Protein AF-A0AAN8NE54-F1 (afdb_monomer)

Radius of gyration: 25.71 Å; Cα contacts (8 Å, |Δi|>4): 495; chains: 1; bounding box: 82×66×77 Å

Mean predicted aligned error: 12.7 Å

Secondary structure (DSSP, 8-state):
-----------------------EEEEEEEETT-SS-B--TTB-TTS--SS---HHHHTTTS-THHHHB-----SSS---HHHHHHHHHHTT---EE-TT-EEEEEEEE-SGGG-S--EEEEETTSSSS---EEEEEEE----BGGGTB-GGGTTEEEEEEEEPPTT----EEETTEEEEEEEEEE---TT---EEEEEEEE-PPPSSPPPPPPP----PSP----GGGTSGGGS------------

pLDDT: mean 77.72, std 21.88, range [32.81, 98.69]

Organism: NCBI:txid74498

Structure (mmCIF, N/CA/C/O backbone):
data_AF-A0AAN8NE54-F1
#
_entry.id   AF-A0AAN8NE54-F1
#
loop_
_atom_site.group_PDB
_atom_site.id
_atom_site.type_symbol
_atom_site.label_atom_id
_atom_site.label_alt_id
_atom_site.label_comp_id
_atom_site.label_asym_id
_atom_site.label_entity_id
_atom_site.label_seq_id
_atom_site.pdbx_PDB_ins_code
_atom_site.Cartn_x
_atom_site.Cartn_y
_atom_site.Cartn_z
_atom_site.occupancy
_atom_site.B_iso_or_equiv
_atom_site.auth_seq_id
_atom_site.auth_comp_id
_atom_site.auth_asym_id
_atom_site.auth_atom_id
_atom_site.pdbx_PDB_model_num
ATOM 1 N N . MET A 1 1 ? -8.095 -51.291 -55.999 1.00 38.19 1 MET A N 1
ATOM 2 C CA . MET A 1 1 ? -8.094 -50.699 -54.642 1.00 38.19 1 MET A CA 1
ATOM 3 C C . MET A 1 1 ? -7.600 -49.263 -54.743 1.00 38.19 1 MET A C 1
ATOM 5 O O . MET A 1 1 ? -6.477 -49.067 -55.181 1.00 38.19 1 MET A O 1
ATOM 9 N N . LYS A 1 2 ? -8.438 -48.269 -54.426 1.00 35.03 2 LYS A N 1
ATOM 10 C CA . LYS A 1 2 ? -8.038 -46.857 -54.303 1.00 35.03 2 LYS A CA 1
ATOM 11 C C . LYS A 1 2 ? -8.133 -46.496 -52.819 1.00 35.03 2 LYS A C 1
ATOM 13 O O . LYS A 1 2 ? -9.219 -46.584 -52.258 1.00 35.03 2 LYS A O 1
ATOM 18 N N . PHE A 1 3 ? -7.003 -46.176 -52.194 1.00 40.75 3 PHE A N 1
ATOM 19 C CA . PHE A 1 3 ? -6.942 -45.693 -50.814 1.00 40.75 3 PHE A CA 1
ATOM 20 C C . PHE A 1 3 ? -7.092 -44.170 -50.823 1.00 40.75 3 PHE A C 1
ATOM 22 O O . PHE A 1 3 ? -6.252 -43.469 -51.382 1.00 40.75 3 PHE A O 1
ATOM 29 N N . THR A 1 4 ? -8.165 -43.670 -50.215 1.00 46.56 4 THR A N 1
ATOM 30 C CA . THR A 1 4 ? -8.366 -42.240 -49.957 1.00 46.56 4 THR A CA 1
ATOM 31 C C . THR A 1 4 ? -7.858 -41.945 -48.549 1.00 46.56 4 THR A C 1
ATOM 33 O O . THR A 1 4 ? -8.437 -42.417 -47.574 1.00 46.56 4 THR A O 1
ATOM 36 N N . LEU A 1 5 ? -6.761 -41.195 -48.437 1.00 45.28 5 LEU A N 1
ATOM 37 C CA . LEU A 1 5 ? -6.247 -40.687 -47.164 1.00 45.28 5 LEU A CA 1
ATOM 38 C C . LEU A 1 5 ? -7.006 -39.406 -46.792 1.00 45.28 5 LEU A C 1
ATOM 40 O O . LEU A 1 5 ? -6.894 -38.393 -47.476 1.00 45.28 5 LEU A O 1
ATOM 44 N N . LEU A 1 6 ? -7.779 -39.460 -45.706 1.00 48.75 6 LEU A N 1
ATOM 45 C CA . LEU A 1 6 ? -8.354 -38.290 -45.042 1.00 48.75 6 LEU A CA 1
ATOM 46 C C . LEU A 1 6 ? -7.305 -37.712 -44.084 1.00 48.75 6 LEU A C 1
ATOM 48 O O . LEU A 1 6 ? -7.026 -38.293 -43.037 1.00 48.75 6 LEU A O 1
ATOM 52 N N . THR A 1 7 ? -6.715 -36.572 -44.432 1.00 47.66 7 THR A N 1
ATOM 53 C CA . THR A 1 7 ? -5.867 -35.799 -43.518 1.00 47.66 7 THR A CA 1
ATOM 54 C C . THR A 1 7 ? -6.746 -34.884 -42.668 1.00 47.66 7 THR A C 1
ATOM 56 O O . THR A 1 7 ? -7.187 -33.833 -43.129 1.00 47.66 7 THR A O 1
ATOM 59 N N . SER A 1 8 ? -7.013 -35.287 -41.424 1.00 48.31 8 SER A N 1
ATOM 60 C CA . SER A 1 8 ? -7.601 -34.412 -40.404 1.00 48.31 8 SER A CA 1
ATOM 61 C C . SER A 1 8 ? -6.525 -33.472 -39.861 1.00 48.31 8 SER A C 1
ATOM 63 O O . SER A 1 8 ? -5.662 -33.885 -39.088 1.00 48.31 8 SER A O 1
ATOM 65 N N . SER A 1 9 ? -6.576 -32.204 -40.262 1.00 50.88 9 SER A N 1
ATOM 66 C CA . SER A 1 9 ? -5.747 -31.145 -39.683 1.00 50.88 9 SER A CA 1
ATOM 67 C C . SER A 1 9 ? -6.310 -30.739 -38.321 1.00 50.88 9 SER A C 1
ATOM 69 O O . SER A 1 9 ? -7.315 -30.036 -38.235 1.00 50.88 9 SER A O 1
ATOM 71 N N . VAL A 1 10 ? -5.657 -31.176 -37.245 1.00 51.50 10 VAL A N 1
ATOM 72 C CA . VAL A 1 10 ? -5.903 -30.669 -35.890 1.00 51.50 10 VAL A CA 1
ATOM 73 C C . VAL A 1 10 ? -5.212 -29.311 -35.770 1.00 51.50 10 VAL A C 1
ATOM 75 O O . VAL A 1 10 ? -3.993 -29.234 -35.636 1.00 51.50 10 VAL A O 1
ATOM 78 N N . ILE A 1 11 ? -5.982 -28.224 -35.843 1.00 53.88 11 ILE A N 1
ATOM 79 C CA . ILE A 1 11 ? -5.492 -26.877 -35.526 1.00 53.88 11 ILE A CA 1
ATOM 80 C C . ILE A 1 11 ? -5.393 -26.785 -34.001 1.00 53.88 11 ILE A C 1
ATOM 82 O O . ILE A 1 11 ? -6.392 -26.596 -33.308 1.00 53.88 11 ILE A O 1
ATOM 86 N N . ALA A 1 12 ? -4.185 -26.963 -33.469 1.00 47.16 12 ALA A N 1
ATOM 87 C CA . ALA A 1 12 ? -3.890 -26.725 -32.063 1.00 47.16 12 ALA A CA 1
ATOM 88 C C . ALA A 1 12 ? -3.924 -25.212 -31.793 1.00 47.16 12 ALA A C 1
ATOM 90 O O . ALA A 1 12 ? -2.963 -24.494 -32.066 1.00 47.16 12 ALA A O 1
ATOM 91 N N . LEU A 1 13 ? -5.056 -24.722 -31.285 1.00 46.28 13 LEU A N 1
ATOM 92 C CA . LEU A 1 13 ? -5.210 -23.348 -30.817 1.00 46.28 13 LEU A CA 1
ATOM 93 C C . LEU A 1 13 ? -4.431 -23.194 -29.502 1.00 46.28 13 LEU A C 1
ATOM 95 O O . LEU A 1 13 ? -4.925 -23.528 -28.425 1.00 46.28 13 LEU A O 1
ATOM 99 N N . THR A 1 14 ? -3.184 -22.737 -29.588 1.00 47.34 14 THR A N 1
ATOM 100 C CA . THR A 1 14 ? -2.363 -22.423 -28.417 1.00 47.34 14 THR A CA 1
ATOM 101 C C . THR A 1 14 ? -2.934 -21.189 -27.725 1.00 47.34 14 THR A C 1
ATOM 103 O O . THR A 1 14 ? -2.789 -20.056 -28.179 1.00 47.34 14 THR A O 1
ATOM 106 N N . THR A 1 15 ? -3.614 -21.396 -26.600 1.00 43.88 15 THR A N 1
ATOM 107 C CA . THR A 1 15 ? -4.020 -20.308 -25.711 1.00 43.88 15 THR A CA 1
ATOM 108 C C . THR A 1 15 ? -2.762 -19.676 -25.119 1.00 43.88 15 THR A C 1
ATOM 110 O O . THR A 1 15 ? -2.182 -20.203 -24.169 1.00 43.88 15 THR A O 1
ATOM 113 N N . LEU A 1 16 ? -2.315 -18.556 -25.688 1.00 40.00 16 LEU A N 1
ATOM 114 C CA . LEU A 1 16 ? -1.307 -17.694 -25.079 1.00 40.00 16 LEU A CA 1
ATOM 115 C C . LEU A 1 16 ? -1.907 -17.115 -23.794 1.00 40.00 16 LEU A C 1
ATOM 117 O O . LEU A 1 16 ? -2.609 -16.109 -23.817 1.00 40.00 16 LEU A O 1
ATOM 121 N N . THR A 1 17 ? -1.671 -17.774 -22.663 1.00 39.78 17 THR A N 1
ATOM 122 C CA . THR A 1 17 ? -1.976 -17.191 -21.358 1.00 39.78 17 THR A CA 1
ATOM 123 C C . THR A 1 17 ? -1.058 -15.982 -21.169 1.00 39.78 17 THR A C 1
ATOM 125 O O . THR A 1 17 ? 0.165 -16.174 -21.196 1.00 39.78 17 THR A O 1
ATOM 128 N N . PRO A 1 18 ? -1.577 -14.753 -20.987 1.00 32.81 18 PRO A N 1
ATOM 129 C CA . PRO A 1 18 ? -0.728 -13.617 -20.667 1.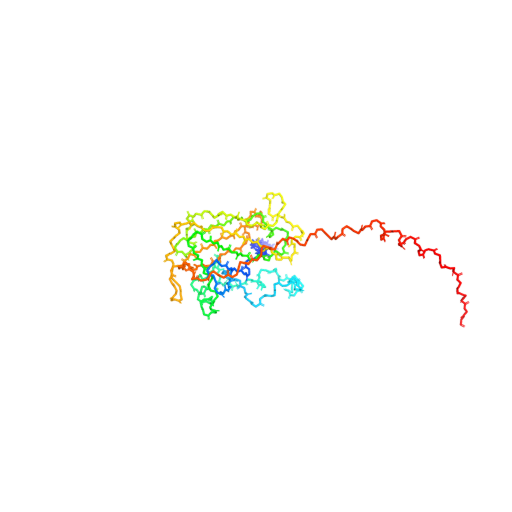00 32.81 18 PRO A CA 1
ATOM 130 C C . PRO A 1 18 ? -0.050 -13.903 -19.328 1.00 32.81 18 PRO A C 1
ATOM 132 O O . PRO A 1 18 ? -0.688 -13.980 -18.281 1.00 32.81 18 PRO A O 1
ATOM 135 N N . THR A 1 19 ? 1.257 -14.141 -19.370 1.00 37.62 19 THR A N 1
ATOM 136 C CA . THR A 1 19 ? 2.055 -14.341 -18.166 1.00 37.62 19 THR A CA 1
ATOM 137 C C . THR A 1 19 ? 2.283 -12.977 -17.530 1.00 37.62 19 THR A C 1
ATOM 139 O O . THR A 1 19 ? 3.100 -12.204 -18.034 1.00 37.62 19 THR A O 1
ATOM 142 N N . ILE A 1 20 ? 1.566 -12.672 -16.453 1.00 47.69 20 ILE A N 1
ATOM 143 C CA . ILE A 1 20 ? 1.831 -11.488 -15.638 1.00 47.69 20 ILE A CA 1
ATOM 144 C C . ILE A 1 20 ? 3.127 -11.785 -14.876 1.00 47.69 20 ILE A C 1
ATOM 146 O O . ILE A 1 20 ? 3.204 -12.736 -14.108 1.00 47.69 20 ILE A O 1
ATOM 150 N N . SER A 1 21 ? 4.196 -11.057 -15.184 1.00 54.97 21 SER A N 1
ATOM 151 C CA . SER A 1 21 ? 5.385 -11.032 -14.333 1.00 54.97 21 SER A CA 1
ATOM 152 C C . SER A 1 21 ? 5.152 -9.952 -13.278 1.00 54.97 21 SER A C 1
ATOM 154 O O . SER A 1 21 ? 4.663 -8.875 -13.620 1.00 54.97 21 SER A O 1
ATOM 156 N N . ALA A 1 22 ? 5.479 -10.209 -12.012 1.00 63.62 22 ALA A N 1
ATOM 157 C CA . ALA A 1 22 ? 5.557 -9.139 -11.025 1.00 63.62 22 ALA A CA 1
ATOM 158 C C . ALA A 1 22 ? 6.765 -8.257 -11.376 1.00 63.62 22 ALA A C 1
ATOM 160 O O . ALA A 1 22 ? 7.886 -8.761 -11.475 1.00 63.62 22 ALA A O 1
ATOM 161 N N . HIS A 1 23 ? 6.541 -6.963 -11.612 1.00 82.69 23 HIS A N 1
ATOM 162 C CA . HIS A 1 23 ? 7.619 -5.997 -11.871 1.00 82.69 23 HIS A CA 1
ATOM 163 C C . HIS A 1 23 ? 7.830 -5.049 -10.685 1.00 82.69 23 HIS A C 1
ATOM 165 O O . HIS A 1 23 ? 8.920 -4.503 -10.538 1.00 82.69 23 HIS A O 1
ATOM 171 N N . ALA A 1 24 ? 6.845 -4.933 -9.792 1.00 87.81 24 ALA A N 1
ATOM 172 C CA . ALA A 1 24 ? 6.979 -4.332 -8.472 1.00 87.81 24 ALA A CA 1
ATOM 173 C C . ALA A 1 24 ? 5.890 -4.846 -7.520 1.00 87.81 24 ALA A C 1
ATOM 175 O O . ALA A 1 24 ? 4.840 -5.309 -7.972 1.00 87.81 24 ALA A O 1
ATOM 176 N N . PHE A 1 25 ? 6.137 -4.752 -6.212 1.00 88.38 25 PHE A N 1
ATOM 177 C CA . PHE A 1 25 ? 5.169 -5.085 -5.162 1.00 88.38 25 PHE A CA 1
ATOM 178 C C . PHE A 1 25 ? 5.392 -4.228 -3.910 1.00 88.38 25 PHE A C 1
ATOM 180 O O . PHE A 1 25 ? 6.510 -3.790 -3.630 1.00 88.38 25 PHE A O 1
ATOM 187 N N . ILE A 1 26 ? 4.322 -4.004 -3.145 1.00 93.19 26 ILE 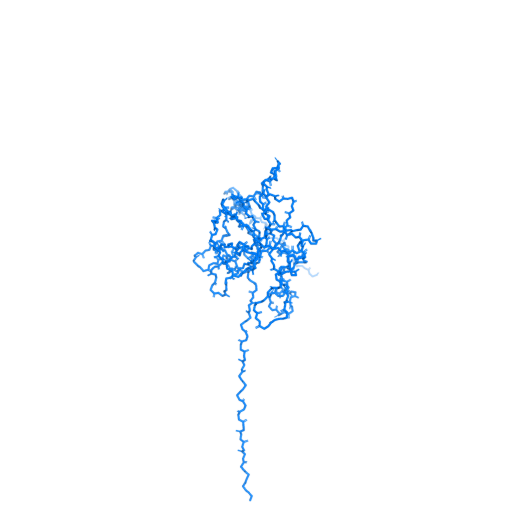A N 1
ATOM 188 C CA . ILE A 1 26 ? 4.366 -3.300 -1.857 1.00 93.19 26 ILE A CA 1
ATOM 189 C C . ILE A 1 26 ? 4.573 -4.338 -0.754 1.00 93.19 26 ILE A C 1
ATOM 191 O O . ILE A 1 26 ? 3.671 -5.115 -0.440 1.00 93.19 26 ILE A O 1
ATOM 195 N N . TYR A 1 27 ? 5.763 -4.351 -0.164 1.00 91.69 27 TYR A N 1
ATOM 196 C CA . TYR A 1 27 ? 6.144 -5.348 0.843 1.00 91.69 27 TYR A CA 1
ATOM 197 C C . TYR A 1 27 ? 6.026 -4.837 2.276 1.00 91.69 27 TYR A C 1
ATOM 199 O O . TYR A 1 27 ? 6.171 -5.601 3.227 1.00 91.69 27 TYR A O 1
ATOM 207 N N . TRP A 1 28 ? 5.817 -3.531 2.419 1.00 93.81 28 TRP A N 1
ATOM 208 C CA . TRP A 1 28 ? 5.827 -2.840 3.692 1.00 93.81 28 TRP A CA 1
ATOM 209 C C . TRP A 1 28 ? 4.940 -1.602 3.626 1.00 93.81 28 TRP A C 1
ATOM 211 O O . TRP A 1 28 ? 4.981 -0.871 2.631 1.00 93.81 28 TRP A O 1
ATOM 221 N N . ALA A 1 29 ? 4.183 -1.346 4.686 1.00 96.19 29 ALA A N 1
ATOM 222 C CA . ALA A 1 29 ? 3.393 -0.138 4.852 1.00 96.19 29 ALA A CA 1
ATOM 223 C C . ALA A 1 29 ? 3.289 0.260 6.331 1.00 96.19 29 ALA A C 1
ATOM 225 O O . ALA A 1 29 ? 3.168 -0.615 7.186 1.00 96.19 29 ALA A O 1
ATOM 226 N N . ALA A 1 30 ? 3.296 1.559 6.616 1.00 95.75 30 ALA A N 1
ATOM 227 C CA . ALA A 1 30 ? 2.998 2.107 7.934 1.00 95.75 30 ALA A CA 1
ATOM 228 C C . ALA A 1 30 ? 2.268 3.447 7.803 1.00 95.75 30 ALA A C 1
ATOM 230 O O . ALA A 1 30 ? 2.628 4.292 6.978 1.00 95.75 30 ALA A O 1
ATOM 231 N N . GLY A 1 31 ? 1.218 3.609 8.590 1.00 95.38 31 GLY A N 1
ATOM 232 C CA . GLY A 1 31 ? 0.472 4.834 8.761 1.00 95.38 31 GLY A CA 1
ATOM 233 C C . GLY A 1 31 ? 1.082 5.762 9.804 1.00 95.38 31 GLY A C 1
ATOM 234 O O . GLY A 1 31 ? 2.068 5.462 10.470 1.00 95.38 31 GLY A O 1
ATOM 235 N N . ASP A 1 32 ? 0.469 6.924 9.949 1.00 93.75 32 ASP A N 1
ATOM 236 C CA . ASP A 1 32 ? 0.900 7.975 10.867 1.00 93.75 32 ASP A CA 1
ATOM 237 C C . ASP A 1 32 ? 0.531 7.719 12.335 1.00 93.75 32 ASP A C 1
ATOM 239 O O . ASP A 1 32 ? 1.073 8.370 13.225 1.00 93.75 32 ASP A O 1
ATOM 243 N N . ALA A 1 33 ? -0.373 6.774 12.599 1.00 92.12 33 ALA A N 1
ATOM 244 C CA . ALA A 1 33 ? -0.755 6.357 13.947 1.00 92.12 33 ALA A CA 1
ATOM 245 C C . ALA A 1 33 ? -0.173 4.993 14.343 1.00 92.12 33 ALA A C 1
ATOM 247 O O . ALA A 1 33 ? -0.538 4.450 15.384 1.00 92.12 33 ALA A O 1
ATOM 248 N N . ASP A 1 34 ? 0.712 4.429 13.522 1.00 82.19 34 ASP A N 1
ATOM 249 C CA . ASP A 1 34 ? 1.131 3.044 13.662 1.00 82.19 34 ASP A CA 1
ATOM 250 C C . ASP A 1 34 ? 2.103 2.790 14.823 1.00 82.19 34 ASP A C 1
ATOM 252 O O . ASP A 1 34 ? 3.191 3.371 14.859 1.00 82.19 34 ASP A O 1
ATOM 256 N N . PRO A 1 35 ? 1.810 1.827 15.717 1.00 67.75 35 PRO A N 1
ATOM 257 C CA . PRO A 1 35 ? 2.844 1.172 16.511 1.00 67.75 35 PRO A CA 1
ATOM 258 C C . PRO A 1 35 ? 3.544 0.037 15.735 1.00 67.75 35 PRO A C 1
ATOM 260 O O . PRO A 1 35 ? 4.599 -0.424 16.166 1.00 67.75 35 PRO A O 1
ATOM 263 N N . ASN A 1 36 ? 2.964 -0.432 14.620 1.00 73.81 36 ASN A N 1
ATOM 264 C CA . ASN A 1 36 ? 3.383 -1.627 13.879 1.00 73.81 36 ASN A CA 1
ATOM 265 C C . ASN A 1 36 ? 3.476 -1.370 12.366 1.00 73.81 36 ASN A C 1
ATOM 267 O O . ASN A 1 36 ? 3.215 -0.277 11.886 1.00 73.81 36 ASN A O 1
ATOM 271 N N . GLN A 1 37 ? 3.885 -2.380 11.599 1.00 89.25 37 GLN A N 1
ATOM 272 C CA . GLN A 1 37 ? 4.080 -2.286 10.150 1.00 89.25 37 GLN A CA 1
ATOM 273 C C . GLN A 1 37 ? 3.316 -3.421 9.461 1.00 89.25 37 GLN A C 1
ATOM 275 O O . GLN A 1 37 ? 3.293 -4.542 9.968 1.00 89.25 37 GLN A O 1
ATOM 280 N N . GLY A 1 38 ? 2.707 -3.134 8.312 1.00 94.44 38 GLY A N 1
ATOM 281 C CA . GLY A 1 38 ? 1.953 -4.082 7.489 1.00 94.44 38 GLY A CA 1
ATOM 282 C C . GLY A 1 38 ? 2.512 -4.238 6.079 1.00 94.44 38 GLY A C 1
ATOM 283 O O . GLY A 1 38 ? 3.659 -3.891 5.813 1.00 94.44 38 GLY A O 1
ATOM 284 N N . TRP A 1 39 ? 1.706 -4.769 5.159 1.00 94.88 39 TRP A N 1
ATOM 285 C CA . TRP A 1 39 ? 2.071 -5.025 3.760 1.00 94.88 39 TRP A CA 1
ATOM 286 C C . TRP A 1 39 ? 0.831 -5.021 2.850 1.00 94.88 39 TRP A C 1
ATOM 288 O O . TRP A 1 39 ? -0.298 -4.927 3.332 1.00 94.88 39 TRP A O 1
ATOM 298 N N . ALA A 1 40 ? 1.017 -5.110 1.527 1.00 95.75 40 ALA A N 1
ATOM 299 C CA . ALA A 1 40 ? -0.108 -5.245 0.600 1.00 95.75 40 ALA A CA 1
ATOM 300 C C . ALA A 1 40 ? -0.626 -6.684 0.508 1.00 95.75 40 ALA A C 1
ATOM 302 O O . ALA A 1 40 ? 0.146 -7.641 0.535 1.00 95.75 40 ALA A O 1
ATOM 303 N N . LEU A 1 41 ? -1.936 -6.839 0.322 1.00 94.56 41 LEU A N 1
ATOM 304 C CA . LEU A 1 41 ? -2.587 -8.141 0.192 1.00 94.56 41 LEU A CA 1
ATOM 305 C C . LEU A 1 41 ? -1.912 -9.004 -0.885 1.00 94.56 41 LEU A C 1
ATOM 307 O O . LEU A 1 41 ? -1.580 -8.524 -1.971 1.00 94.56 41 LEU A O 1
ATOM 311 N N . GLY A 1 42 ? -1.749 -10.293 -0.596 1.00 88.94 42 GLY A N 1
ATOM 312 C CA . GLY A 1 42 ? -1.105 -11.238 -1.501 1.00 88.94 42 GLY A CA 1
ATOM 313 C C . GLY A 1 42 ? 0.419 -11.259 -1.414 1.00 88.94 42 GLY A C 1
ATOM 314 O O . GLY A 1 42 ? 1.007 -12.227 -1.893 1.00 88.94 42 GLY A O 1
ATOM 315 N N . TYR A 1 43 ? 1.072 -10.283 -0.775 1.00 88.56 43 TYR A N 1
ATOM 316 C CA . TYR A 1 43 ? 2.513 -10.347 -0.528 1.00 88.56 43 TYR A CA 1
ATOM 317 C C . TYR A 1 43 ? 2.871 -11.522 0.393 1.00 88.56 43 TYR A C 1
ATOM 319 O O . TYR A 1 43 ? 2.249 -11.746 1.435 1.0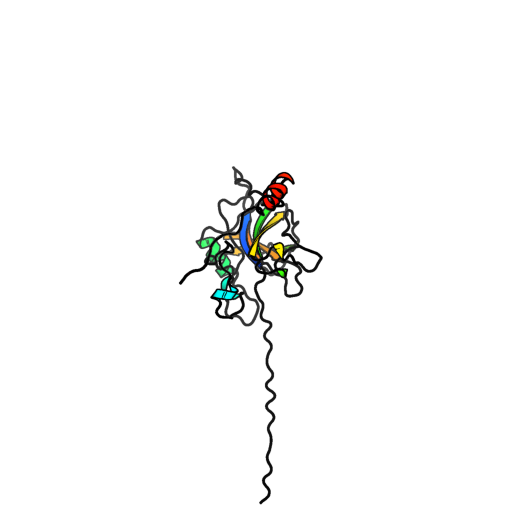0 88.56 43 TYR A O 1
ATOM 327 N N . ARG A 1 44 ? 3.906 -12.281 0.022 1.00 83.94 44 ARG A N 1
ATOM 328 C CA . ARG A 1 44 ? 4.469 -13.344 0.860 1.00 83.94 44 ARG A CA 1
ATOM 329 C C . ARG A 1 44 ? 5.517 -12.751 1.793 1.00 83.94 44 ARG A C 1
ATOM 331 O O . ARG A 1 44 ? 6.632 -12.468 1.366 1.00 83.94 44 ARG A O 1
ATOM 338 N N . THR A 1 45 ? 5.206 -12.660 3.082 1.00 82.69 45 THR A N 1
ATOM 339 C CA . THR A 1 45 ? 6.115 -12.116 4.111 1.00 82.69 45 THR A CA 1
ATOM 340 C C . THR A 1 45 ? 7.417 -12.902 4.285 1.00 82.69 45 THR A C 1
ATOM 342 O O . THR A 1 45 ? 8.387 -12.368 4.808 1.00 82.69 45 THR A O 1
ATOM 345 N N . THR A 1 46 ? 7.480 -14.145 3.798 1.00 78.88 46 THR A N 1
ATOM 346 C CA . THR A 1 46 ? 8.709 -14.954 3.751 1.00 78.88 46 THR A CA 1
ATOM 347 C C . THR A 1 46 ? 9.675 -14.541 2.639 1.00 78.88 46 THR A C 1
ATOM 349 O O . THR A 1 46 ? 10.709 -15.185 2.473 1.00 78.88 46 THR A O 1
ATOM 352 N N . THR A 1 47 ? 9.327 -13.554 1.810 1.00 71.06 47 THR A N 1
ATOM 353 C CA . THR A 1 47 ? 10.143 -13.194 0.650 1.00 71.06 47 THR A CA 1
ATOM 354 C C . THR A 1 47 ? 11.279 -12.248 1.037 1.00 71.06 47 THR A C 1
ATOM 356 O O . THR A 1 47 ? 11.018 -11.241 1.693 1.00 71.06 47 THR A O 1
ATOM 359 N N . PRO A 1 48 ? 12.530 -12.511 0.619 1.00 65.38 48 PRO A N 1
ATOM 360 C CA . PRO A 1 48 ? 13.636 -11.587 0.858 1.00 65.38 48 PRO A CA 1
ATOM 361 C C . PRO A 1 48 ? 13.458 -10.259 0.108 1.00 65.38 48 PRO A C 1
ATOM 363 O O . PRO A 1 48 ? 13.100 -10.236 -1.069 1.00 65.38 48 PRO A O 1
ATOM 366 N N . THR A 1 49 ? 13.723 -9.147 0.798 1.00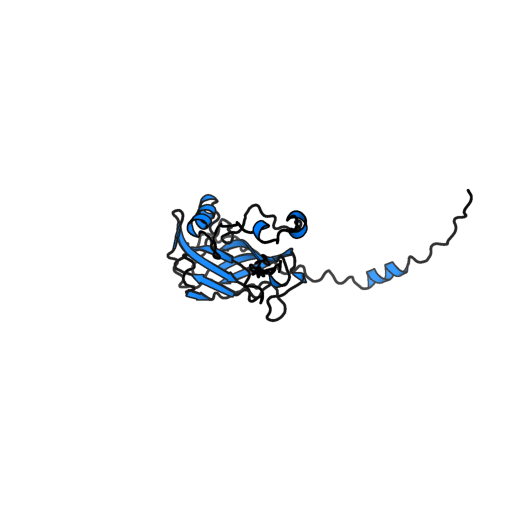 62.22 49 THR A N 1
ATOM 367 C CA . THR A 1 49 ? 13.514 -7.763 0.317 1.00 62.22 49 THR A CA 1
ATOM 368 C C . THR A 1 49 ? 14.821 -6.975 0.158 1.00 62.22 49 THR A C 1
ATOM 370 O O . THR A 1 49 ? 14.809 -5.792 -0.180 1.00 62.22 49 THR A O 1
ATOM 373 N N . ASN A 1 50 ? 15.962 -7.624 0.396 1.00 60.03 50 ASN A N 1
ATOM 374 C CA . ASN A 1 50 ? 17.310 -7.049 0.383 1.00 60.03 50 ASN A CA 1
ATOM 375 C C . ASN A 1 50 ? 17.991 -7.066 -0.997 1.00 60.03 50 ASN A C 1
ATOM 377 O O . ASN A 1 50 ? 19.152 -6.695 -1.094 1.00 60.03 50 ASN A O 1
ATOM 381 N N . GLY A 1 51 ? 17.311 -7.501 -2.064 1.00 51.47 51 GLY A N 1
ATOM 382 C CA . GLY A 1 51 ? 17.870 -7.515 -3.427 1.00 51.47 51 GLY A CA 1
ATOM 383 C C . GLY A 1 51 ? 18.980 -8.554 -3.673 1.00 51.47 51 GLY A C 1
ATOM 384 O O . GLY A 1 51 ? 19.344 -8.791 -4.825 1.00 51.47 51 GLY A O 1
ATOM 385 N N . ASP A 1 52 ? 19.470 -9.221 -2.622 1.00 50.78 52 ASP A N 1
ATOM 386 C CA . ASP A 1 52 ? 20.470 -10.297 -2.698 1.00 50.78 52 ASP A CA 1
ATOM 387 C C . ASP A 1 52 ? 19.927 -11.553 -3.397 1.00 50.78 52 ASP A C 1
ATOM 389 O O . ASP A 1 52 ? 20.670 -12.330 -4.006 1.00 50.78 52 ASP A O 1
ATOM 393 N N . ASP A 1 53 ? 18.606 -11.732 -3.376 1.00 51.81 53 ASP A N 1
ATOM 394 C CA . ASP A 1 53 ? 17.936 -12.766 -4.143 1.00 51.81 53 ASP A CA 1
ATOM 395 C C . ASP A 1 53 ? 17.626 -12.277 -5.555 1.00 51.81 53 ASP A C 1
ATOM 397 O O . ASP A 1 53 ? 16.761 -11.436 -5.780 1.00 51.81 53 ASP A O 1
ATOM 401 N N . LYS A 1 54 ? 18.315 -12.870 -6.534 1.00 52.78 54 LYS A N 1
ATOM 402 C CA . LYS A 1 54 ? 17.949 -12.790 -7.952 1.00 52.78 54 LYS A CA 1
ATOM 403 C C . LYS A 1 54 ? 16.890 -13.869 -8.227 1.00 52.78 54 LYS A C 1
ATOM 405 O O . LYS A 1 54 ? 17.275 -15.002 -8.543 1.00 52.78 54 LYS A O 1
ATOM 410 N N . PRO A 1 55 ? 15.578 -13.569 -8.145 1.00 51.31 55 PRO A N 1
ATOM 411 C CA . PRO A 1 55 ? 14.500 -14.565 -8.227 1.00 51.31 55 PRO A CA 1
ATOM 412 C C . PRO A 1 55 ? 14.568 -15.363 -9.532 1.00 51.31 55 PRO A C 1
ATOM 414 O O . PRO A 1 55 ? 14.367 -16.576 -9.528 1.00 51.31 55 PRO A O 1
ATOM 417 N N . TYR A 1 56 ? 14.986 -14.717 -10.628 1.00 46.62 56 TYR A N 1
ATOM 418 C CA . TYR A 1 56 ? 15.150 -15.347 -11.937 1.00 46.62 56 TYR A CA 1
ATOM 419 C C . TYR A 1 56 ? 16.061 -16.586 -11.897 1.00 46.62 56 TYR A C 1
ATOM 421 O O . TYR A 1 56 ? 15.801 -17.562 -12.596 1.00 46.62 56 TYR A O 1
ATOM 429 N N . LYS A 1 57 ? 17.106 -16.586 -11.052 1.00 45.88 57 LYS A N 1
ATOM 430 C CA . LYS A 1 57 ? 18.056 -17.707 -10.953 1.00 45.88 57 LYS A CA 1
ATOM 431 C C . LYS A 1 57 ? 17.538 -18.867 -10.098 1.00 45.88 57 LYS A C 1
ATOM 433 O O . LYS A 1 57 ? 17.885 -20.009 -10.376 1.00 45.88 57 LYS A O 1
ATOM 438 N N . LYS A 1 58 ? 16.716 -18.597 -9.076 1.00 46.91 58 LYS A N 1
ATOM 439 C CA . LYS A 1 58 ? 16.175 -19.622 -8.155 1.00 46.91 58 LYS A CA 1
ATOM 440 C C . LYS A 1 58 ? 14.824 -20.189 -8.591 1.00 46.91 58 LYS A C 1
ATOM 442 O O . LYS A 1 58 ? 14.423 -21.247 -8.124 1.00 46.91 58 LYS A O 1
ATOM 447 N N . SER A 1 59 ? 14.142 -19.518 -9.513 1.00 48.62 59 SER A N 1
ATOM 448 C CA . SER A 1 59 ? 12.806 -19.894 -9.977 1.00 48.62 59 SER A CA 1
ATOM 449 C C . SER A 1 59 ? 12.792 -21.058 -10.990 1.00 48.62 59 SER A C 1
ATOM 451 O O . SER A 1 59 ? 11.740 -21.427 -11.505 1.00 48.62 59 SER A O 1
ATOM 453 N N . GLY A 1 60 ? 13.952 -21.643 -11.326 1.00 48.94 60 GLY A N 1
ATOM 454 C CA . GLY A 1 60 ? 14.039 -22.776 -12.260 1.00 48.94 60 GLY A CA 1
ATOM 455 C C . GLY A 1 60 ? 13.487 -22.474 -13.662 1.00 48.94 60 GLY A C 1
ATOM 456 O O . GLY A 1 60 ? 12.993 -23.373 -14.332 1.00 48.94 60 GLY A O 1
ATOM 457 N N . GLY A 1 61 ? 13.507 -21.205 -14.088 1.00 47.97 61 GLY A N 1
ATOM 458 C CA . GLY A 1 61 ? 12.899 -20.755 -15.348 1.00 47.97 61 GLY A CA 1
ATOM 459 C C . GLY A 1 61 ? 11.396 -20.447 -15.276 1.00 47.97 61 GLY A C 1
ATOM 460 O O . GLY A 1 61 ? 10.816 -20.023 -16.275 1.00 47.97 61 GLY A O 1
ATOM 461 N N . ILE A 1 62 ? 10.747 -20.599 -14.117 1.00 47.28 62 ILE A N 1
ATOM 462 C CA . ILE A 1 62 ? 9.366 -20.149 -13.909 1.00 47.28 62 ILE A CA 1
ATOM 463 C C . ILE A 1 62 ? 9.392 -18.618 -13.711 1.00 47.28 62 ILE A C 1
ATOM 465 O O . ILE A 1 62 ? 10.289 -18.078 -13.072 1.00 47.28 62 ILE A O 1
ATOM 469 N N . LYS A 1 63 ? 8.462 -17.859 -14.293 1.00 50.88 63 LYS A N 1
ATOM 470 C CA . LYS A 1 63 ? 8.487 -16.383 -14.208 1.00 50.88 63 LYS A CA 1
ATOM 471 C C . LYS A 1 63 ? 8.242 -15.898 -12.764 1.00 50.88 63 LYS A C 1
ATOM 473 O O . LYS A 1 63 ? 7.463 -16.512 -12.044 1.00 50.88 63 LYS A O 1
ATOM 478 N N . ASN A 1 64 ? 8.899 -14.799 -12.378 1.00 55.50 64 ASN A N 1
ATOM 479 C CA . ASN A 1 64 ? 9.137 -14.294 -11.007 1.00 55.50 64 ASN A CA 1
ATOM 480 C C . ASN A 1 64 ? 7.905 -14.029 -10.104 1.00 55.50 64 ASN A C 1
ATOM 482 O O . ASN A 1 64 ? 8.082 -13.665 -8.947 1.00 55.50 64 ASN A O 1
ATOM 486 N N . ASP A 1 65 ? 6.676 -14.182 -10.594 1.00 53.81 65 ASP A N 1
ATOM 487 C CA . ASP A 1 65 ? 5.454 -13.736 -9.906 1.00 53.81 65 ASP A CA 1
ATOM 488 C C . ASP A 1 65 ? 5.157 -14.531 -8.615 1.00 53.81 65 ASP A C 1
ATOM 490 O O . ASP A 1 65 ? 4.937 -13.973 -7.541 1.00 53.81 65 ASP A O 1
ATOM 494 N N . TRP A 1 66 ? 5.277 -15.861 -8.672 1.00 58.56 66 TRP A N 1
ATOM 495 C CA . TRP A 1 66 ? 4.969 -16.751 -7.541 1.00 58.56 66 TRP A CA 1
ATOM 496 C C . TRP A 1 66 ? 5.971 -16.667 -6.383 1.00 58.56 66 TRP A C 1
ATOM 498 O O . TRP A 1 66 ? 5.690 -17.154 -5.283 1.00 58.56 66 TRP A O 1
ATOM 508 N N . TYR A 1 67 ? 7.158 -16.102 -6.618 1.00 68.00 67 TYR A N 1
ATOM 509 C CA . TYR A 1 67 ? 8.166 -15.984 -5.569 1.00 68.00 67 TYR A CA 1
ATOM 510 C C . TYR A 1 67 ? 7.738 -14.946 -4.528 1.00 68.00 67 TYR A C 1
ATOM 512 O O . TYR A 1 67 ? 7.772 -15.238 -3.337 1.00 68.00 67 TYR A O 1
ATOM 520 N N . TYR A 1 68 ? 7.252 -13.793 -4.995 1.00 72.81 68 TYR A N 1
ATOM 521 C CA . TYR A 1 68 ? 6.884 -12.643 -4.163 1.00 72.81 68 TYR A CA 1
ATOM 522 C C . TYR A 1 68 ? 5.415 -12.638 -3.740 1.00 72.81 68 TYR A C 1
ATOM 524 O O . TYR A 1 68 ? 5.082 -12.132 -2.667 1.00 72.81 68 TYR A O 1
ATOM 532 N N . MET A 1 69 ? 4.539 -13.221 -4.564 1.00 77.44 69 MET A N 1
ATOM 533 C CA . MET A 1 69 ? 3.093 -13.181 -4.367 1.00 77.44 69 MET A CA 1
ATOM 534 C C . MET A 1 69 ? 2.523 -14.567 -4.067 1.00 77.44 69 MET A C 1
ATOM 536 O O . MET A 1 69 ? 2.960 -15.593 -4.594 1.00 77.44 69 MET A O 1
ATOM 540 N N . THR A 1 70 ? 1.516 -14.608 -3.200 1.00 77.62 70 THR A N 1
ATOM 541 C CA . THR A 1 70 ? 0.758 -15.818 -2.895 1.00 77.62 70 THR A CA 1
ATOM 542 C C . THR A 1 70 ? -0.065 -16.195 -4.117 1.00 77.62 70 THR A C 1
ATOM 544 O O . THR A 1 70 ? -0.878 -15.412 -4.605 1.00 77.62 70 THR A O 1
ATOM 547 N N . LYS A 1 71 ? 0.117 -17.421 -4.612 1.00 74.00 71 LYS A N 1
ATOM 548 C CA . LYS A 1 71 ? -0.691 -17.943 -5.713 1.00 74.00 71 LYS A CA 1
ATOM 549 C C . LYS A 1 71 ? -2.056 -18.383 -5.191 1.00 74.00 71 LYS A C 1
ATOM 551 O O . LYS A 1 71 ? -2.160 -19.415 -4.529 1.00 74.00 71 LYS A O 1
ATOM 556 N N . TYR A 1 72 ? -3.104 -17.654 -5.551 1.00 76.25 72 TYR A N 1
ATOM 557 C CA . TYR A 1 72 ? -4.478 -18.115 -5.358 1.00 76.25 72 TYR A CA 1
ATOM 558 C C . TYR A 1 72 ? -4.926 -18.943 -6.559 1.00 76.25 72 TYR A C 1
ATOM 560 O O . TYR A 1 72 ? -4.676 -18.589 -7.712 1.00 76.25 72 TYR A O 1
ATOM 568 N N . VAL A 1 73 ? -5.591 -20.067 -6.298 1.00 74.31 73 VAL A N 1
ATOM 569 C CA . VAL A 1 73 ? -6.164 -20.902 -7.356 1.00 74.31 73 VAL A CA 1
ATOM 570 C C . VAL A 1 73 ? -7.489 -20.271 -7.785 1.00 74.31 73 VAL A C 1
ATOM 572 O O . VAL A 1 73 ? -8.527 -20.501 -7.177 1.00 74.31 73 VAL A O 1
ATOM 575 N N . SER A 1 74 ? -7.431 -19.424 -8.811 1.00 68.94 74 SER A N 1
AT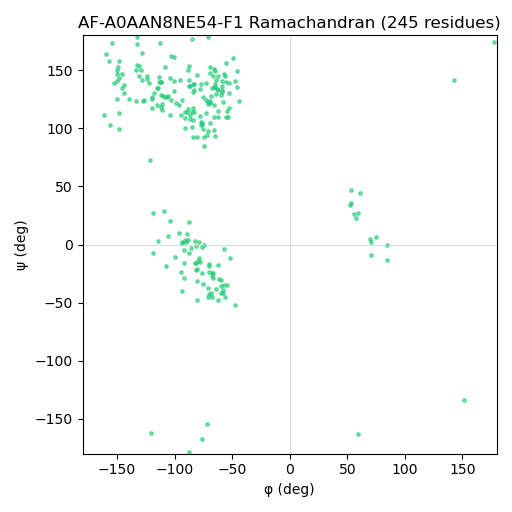OM 576 C CA . SER A 1 74 ? -8.584 -18.757 -9.419 1.00 68.94 74 SER A CA 1
ATOM 577 C C . SER A 1 74 ? -8.352 -18.597 -10.922 1.00 68.94 74 SER A C 1
ATOM 579 O O . SER A 1 74 ? -7.224 -18.398 -11.368 1.00 68.94 74 SER A O 1
ATOM 581 N N . ASN A 1 75 ? -9.423 -18.663 -11.715 1.00 63.97 75 ASN A N 1
ATOM 582 C CA . ASN A 1 75 ? -9.398 -18.378 -13.155 1.00 63.97 75 ASN A CA 1
ATOM 583 C C . ASN A 1 75 ? -9.475 -16.870 -13.477 1.00 63.97 75 ASN A C 1
ATOM 585 O O . ASN A 1 75 ? -9.537 -16.488 -14.644 1.00 63.97 75 ASN A O 1
ATOM 589 N N . LYS A 1 76 ? -9.486 -16.016 -12.448 1.00 60.69 76 LYS A N 1
ATOM 590 C CA . LYS A 1 76 ? -9.485 -14.550 -12.527 1.00 60.69 76 LYS A CA 1
ATOM 591 C C . LYS A 1 76 ? -8.440 -13.972 -11.566 1.00 60.69 76 LYS A C 1
ATOM 593 O O . LYS A 1 76 ? -8.177 -14.619 -10.547 1.00 60.69 76 LYS A O 1
ATOM 598 N N . PRO A 1 77 ? -7.909 -12.758 -11.818 1.00 62.97 77 PRO A N 1
ATOM 599 C CA . PRO A 1 77 ? -7.157 -12.008 -10.813 1.00 62.97 77 PRO A CA 1
ATOM 600 C C . PRO A 1 77 ? -8.008 -11.889 -9.546 1.00 62.97 77 PRO A C 1
ATOM 602 O O . PRO A 1 77 ? -9.059 -11.250 -9.550 1.00 62.97 77 PRO A O 1
ATOM 605 N N . PHE A 1 78 ? -7.608 -12.598 -8.496 1.00 75.56 78 PHE A N 1
ATOM 606 C CA . PHE A 1 78 ? -8.399 -12.770 -7.286 1.00 75.56 78 PHE A CA 1
ATOM 607 C C . PHE A 1 78 ? -7.469 -12.801 -6.083 1.00 75.56 78 PHE A C 1
ATOM 609 O O . PHE A 1 78 ? -6.501 -13.559 -6.065 1.00 75.56 78 PHE A O 1
ATOM 616 N N . ILE A 1 79 ? -7.800 -11.993 -5.081 1.00 86.00 79 ILE A N 1
ATOM 617 C CA . ILE A 1 79 ? -7.166 -11.998 -3.768 1.00 86.00 79 ILE A CA 1
ATOM 618 C C . ILE A 1 79 ? -8.298 -12.141 -2.741 1.00 86.00 79 ILE A C 1
ATOM 620 O O . ILE A 1 79 ? -9.226 -11.327 -2.756 1.00 86.00 79 ILE A O 1
ATOM 624 N N . PRO A 1 80 ? -8.270 -13.151 -1.855 1.00 90.88 80 PRO A N 1
ATOM 625 C CA . PRO A 1 80 ? -9.278 -13.330 -0.821 1.00 90.88 80 PRO A CA 1
ATOM 626 C C . PRO A 1 80 ? -9.069 -12.297 0.296 1.00 90.88 80 PRO A C 1
ATOM 628 O O . PRO A 1 80 ? -8.433 -12.595 1.306 1.00 90.88 80 PRO A O 1
ATOM 631 N N . ILE A 1 81 ? -9.612 -11.086 0.112 1.00 94.12 81 ILE A N 1
ATOM 632 C CA . ILE A 1 81 ? -9.403 -9.927 1.003 1.00 94.12 81 ILE A CA 1
ATOM 633 C C . ILE A 1 81 ? -9.592 -10.303 2.473 1.00 94.12 81 ILE A C 1
ATOM 635 O O . ILE A 1 81 ? -8.686 -10.088 3.267 1.00 94.12 81 ILE A O 1
ATOM 639 N N . ALA A 1 82 ? -10.715 -10.933 2.831 1.00 94.81 82 ALA A N 1
ATOM 640 C CA . ALA A 1 82 ? -10.987 -11.297 4.220 1.00 94.81 82 ALA A CA 1
ATOM 641 C C . ALA A 1 82 ? -9.901 -12.200 4.830 1.00 94.81 82 ALA A C 1
ATOM 643 O O . ALA A 1 82 ? -9.478 -11.973 5.959 1.00 94.81 82 ALA A O 1
ATOM 644 N N . SER A 1 83 ? -9.410 -13.188 4.074 1.00 94.62 83 SER A N 1
ATOM 645 C CA . SER A 1 83 ? -8.353 -14.090 4.544 1.00 94.62 83 SER A CA 1
ATOM 646 C C . SER A 1 83 ? -6.998 -13.392 4.643 1.00 94.62 83 SER A C 1
ATOM 648 O O . SER A 1 83 ? -6.246 -13.670 5.571 1.00 94.62 83 SER A O 1
ATOM 650 N N . GLU A 1 84 ? -6.672 -12.497 3.712 1.00 94.94 84 GLU A N 1
ATOM 651 C CA . GLU A 1 84 ? -5.412 -11.752 3.742 1.00 94.94 84 GLU A CA 1
ATOM 652 C C . GLU A 1 84 ? -5.379 -10.722 4.870 1.00 94.94 84 GLU A C 1
ATOM 654 O O . GLU A 1 84 ? -4.393 -10.643 5.600 1.00 94.94 84 GLU A O 1
ATOM 659 N N . VAL A 1 85 ? -6.477 -9.992 5.072 1.00 96.56 85 VAL A N 1
ATOM 660 C CA . VAL A 1 85 ? -6.596 -9.054 6.191 1.00 96.56 85 VAL A CA 1
ATOM 661 C C . VAL A 1 85 ? -6.558 -9.808 7.522 1.00 96.56 85 VAL A C 1
ATOM 663 O O . VAL A 1 85 ? -5.889 -9.350 8.443 1.00 96.56 85 VAL A O 1
ATOM 666 N N . GLN A 1 86 ? -7.176 -10.994 7.623 1.00 96.50 86 GLN A N 1
ATOM 667 C CA . GLN A 1 86 ? -7.081 -11.830 8.827 1.00 96.50 86 GLN A CA 1
ATOM 668 C C . GLN A 1 86 ? -5.625 -12.149 9.192 1.00 96.50 86 GLN A C 1
ATOM 670 O O . GLN A 1 86 ? -5.247 -11.972 10.344 1.00 96.50 86 GLN A O 1
ATOM 675 N N . LYS A 1 87 ? -4.778 -12.526 8.222 1.00 94.94 87 LYS A N 1
ATOM 676 C CA . LYS A 1 87 ? -3.346 -12.791 8.475 1.00 94.94 87 LYS A CA 1
ATOM 677 C C . LYS A 1 87 ? -2.629 -11.578 9.066 1.00 94.94 87 LYS A C 1
ATOM 679 O O . LYS A 1 87 ? -1.777 -11.729 9.941 1.00 94.94 87 LYS A O 1
ATOM 684 N N . MET A 1 88 ? -2.960 -10.383 8.579 1.00 95.31 88 MET A N 1
ATOM 685 C CA . MET A 1 88 ? -2.395 -9.137 9.097 1.00 95.31 88 MET A CA 1
ATOM 686 C C . MET A 1 88 ? -2.888 -8.863 10.518 1.00 95.31 88 MET A C 1
ATOM 688 O O . MET A 1 88 ? -2.087 -8.501 11.373 1.00 95.31 88 MET A O 1
ATOM 692 N N . VAL A 1 89 ? -4.172 -9.093 10.801 1.00 95.25 89 VAL A N 1
ATOM 693 C CA . VAL A 1 89 ? -4.724 -8.956 12.156 1.00 95.25 89 VAL A CA 1
ATOM 694 C C . VAL A 1 89 ? -4.065 -9.934 13.131 1.00 95.25 89 VAL A C 1
ATOM 696 O O . VAL A 1 89 ? -3.615 -9.503 14.191 1.00 95.25 89 VAL A O 1
ATOM 699 N N . ASP A 1 90 ? -3.944 -11.209 12.757 1.00 95.56 90 ASP A N 1
ATOM 700 C CA . ASP A 1 90 ? -3.325 -12.257 13.582 1.00 95.56 90 ASP A CA 1
ATOM 701 C C . ASP A 1 90 ? -1.850 -11.955 13.885 1.00 95.56 90 ASP A C 1
ATOM 703 O O . ASP A 1 90 ? -1.339 -12.308 14.945 1.00 95.56 90 ASP A O 1
ATOM 707 N N . SER A 1 91 ? -1.175 -11.255 12.968 1.00 94.00 91 SER A N 1
ATOM 708 C CA . SER A 1 91 ? 0.227 -10.842 13.106 1.00 94.00 91 SER A CA 1
ATOM 709 C C . SER A 1 91 ? 0.403 -9.462 13.754 1.00 94.00 91 SER A C 1
ATOM 711 O O . SER A 1 91 ? 1.525 -8.967 13.815 1.00 94.00 91 SER A O 1
ATOM 713 N N . ASN A 1 92 ? -0.680 -8.812 14.202 1.00 93.56 92 ASN A N 1
ATOM 714 C CA . ASN A 1 92 ? -0.677 -7.425 14.687 1.00 93.56 92 ASN A CA 1
ATOM 715 C C . ASN A 1 92 ? -0.052 -6.421 13.690 1.00 93.56 92 ASN A C 1
ATOM 717 O O . ASN A 1 92 ? 0.614 -5.466 14.080 1.00 93.56 92 ASN A O 1
ATOM 721 N N . ALA A 1 93 ? -0.263 -6.653 12.396 1.00 94.88 93 ALA A N 1
ATOM 722 C CA . ALA A 1 93 ? 0.404 -5.992 11.278 1.00 94.88 93 ALA A CA 1
ATOM 723 C C . ALA A 1 93 ? -0.572 -5.216 10.375 1.00 94.88 93 ALA A C 1
ATOM 725 O O . ALA A 1 93 ? -0.346 -5.090 9.174 1.00 94.88 93 ALA A O 1
ATOM 726 N N . LEU A 1 94 ? -1.700 -4.750 10.920 1.00 95.62 94 LEU A N 1
ATOM 727 C CA . LEU A 1 94 ? -2.656 -3.911 10.194 1.00 95.62 94 LEU A CA 1
ATOM 728 C 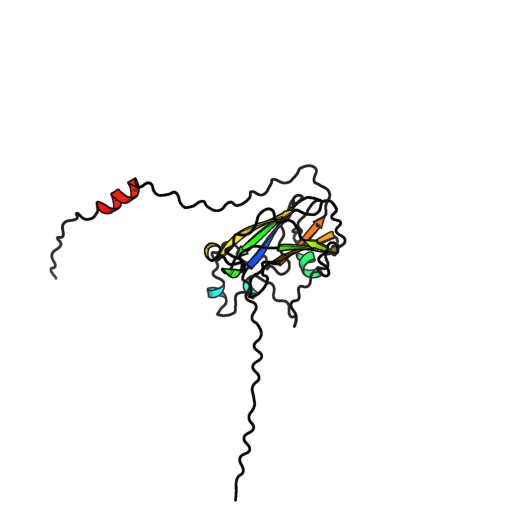C . LEU A 1 94 ? -2.267 -2.432 10.370 1.00 95.62 94 LEU A C 1
ATOM 730 O O . LEU A 1 94 ? -2.374 -1.955 11.500 1.00 95.62 94 LEU A O 1
ATOM 734 N N . PRO A 1 95 ? -1.850 -1.717 9.304 1.00 96.56 95 PRO A N 1
ATOM 735 C CA . PRO A 1 95 ? -1.453 -0.320 9.414 1.00 96.56 95 PRO A CA 1
ATOM 736 C C . PRO A 1 95 ? -2.575 0.567 9.952 1.00 96.56 95 PRO A C 1
ATOM 738 O O . PRO A 1 95 ? -3.720 0.459 9.510 1.00 96.56 95 PRO A O 1
ATOM 741 N N . GLN A 1 96 ? -2.242 1.461 10.870 1.00 96.31 96 GLN A N 1
ATOM 742 C CA . GLN A 1 96 ? -3.135 2.390 11.543 1.00 96.31 96 GLN A CA 1
ATOM 743 C C . GLN A 1 96 ? -2.872 3.817 11.086 1.00 96.31 96 GLN A C 1
ATOM 745 O O . GLN A 1 96 ? -1.750 4.323 11.124 1.00 96.31 96 GLN A O 1
ATOM 750 N N . VAL A 1 97 ? -3.942 4.479 10.668 1.00 96.75 97 VAL A N 1
ATOM 751 C CA . VAL A 1 97 ? -3.897 5.814 10.078 1.00 96.75 97 VAL A CA 1
ATOM 752 C C . VAL A 1 97 ? -4.919 6.729 10.731 1.00 96.75 97 VAL A C 1
ATOM 754 O O . VAL A 1 97 ? -5.962 6.272 11.207 1.00 96.75 97 VAL A O 1
ATOM 757 N N . THR A 1 98 ? -4.655 8.032 10.709 1.00 97.00 98 THR A N 1
ATOM 758 C CA . THR A 1 98 ? -5.628 9.037 11.152 1.00 97.00 98 THR A CA 1
ATOM 759 C C . THR A 1 98 ? -6.295 9.741 9.975 1.00 97.00 98 THR A C 1
ATOM 761 O O . THR A 1 98 ? -5.807 9.738 8.839 1.00 97.00 98 THR A O 1
ATOM 764 N N . LYS A 1 99 ? -7.434 10.388 10.240 1.00 97.38 99 LYS A N 1
ATOM 765 C CA . LYS A 1 99 ? -8.032 11.328 9.287 1.00 97.38 99 LYS A CA 1
ATOM 766 C C . LYS A 1 99 ? -7.059 12.456 9.011 1.00 97.38 99 LYS A C 1
ATOM 768 O O . LYS A 1 99 ? -6.543 13.084 9.929 1.00 97.38 99 LYS A O 1
ATOM 773 N N . GLY A 1 100 ? -6.820 12.711 7.736 1.00 96.75 100 GLY A N 1
ATOM 774 C CA . GLY A 1 100 ? -5.830 13.690 7.334 1.00 96.75 100 GLY A CA 1
ATOM 775 C C . GLY A 1 100 ? -4.375 13.270 7.578 1.00 96.75 100 GLY A C 1
ATOM 776 O O . GLY A 1 100 ? -3.469 14.034 7.245 1.00 96.75 100 GLY A O 1
ATOM 777 N N . GLY A 1 101 ? -4.144 12.063 8.086 1.00 96.19 101 GLY A N 1
ATOM 778 C CA . GLY A 1 101 ? -2.832 11.468 8.249 1.00 96.19 101 GLY A CA 1
ATOM 779 C C . GLY A 1 101 ? -2.201 11.052 6.925 1.00 96.19 101 GLY A C 1
ATOM 780 O O . GLY A 1 101 ? -2.497 11.589 5.851 1.00 96.19 101 GLY A O 1
ATOM 781 N N . HIS A 1 102 ? -1.309 10.073 6.980 1.00 96.81 102 HIS A N 1
ATOM 782 C CA . HIS A 1 102 ? -0.598 9.604 5.799 1.00 96.81 102 HIS A CA 1
ATOM 783 C C . HIS A 1 102 ? -0.276 8.115 5.893 1.00 96.81 102 HIS A C 1
ATOM 785 O O . HIS A 1 102 ? -0.224 7.545 6.976 1.00 96.81 102 HIS A O 1
ATOM 791 N N . LEU A 1 103 ? -0.048 7.499 4.736 1.00 97.69 103 LEU A N 1
ATOM 792 C CA . LEU A 1 103 ? 0.449 6.133 4.619 1.00 97.69 103 LEU A CA 1
ATOM 793 C C . LEU A 1 103 ? 1.778 6.163 3.866 1.00 97.69 103 LEU A C 1
ATOM 795 O O . LEU A 1 103 ? 1.845 6.679 2.747 1.00 97.69 103 LEU A O 1
ATOM 799 N N . ILE A 1 104 ? 2.820 5.593 4.464 1.00 96.94 104 ILE A N 1
ATOM 800 C CA . ILE A 1 104 ? 4.110 5.346 3.817 1.00 96.94 104 ILE A CA 1
ATOM 801 C C . ILE A 1 104 ? 4.150 3.880 3.414 1.00 96.94 104 ILE A C 1
ATOM 803 O O . ILE A 1 104 ? 3.849 2.993 4.204 1.00 96.94 104 ILE A O 1
ATOM 807 N N . MET A 1 105 ? 4.545 3.620 2.177 1.00 96.88 105 MET A N 1
ATOM 808 C CA . MET A 1 105 ? 4.724 2.294 1.607 1.00 96.88 105 MET A CA 1
ATOM 809 C C . MET A 1 105 ? 6.147 2.160 1.085 1.00 96.88 105 MET A C 1
ATOM 811 O O . MET A 1 105 ? 6.709 3.112 0.538 1.00 96.88 105 MET A O 1
ATOM 815 N N . LYS A 1 106 ? 6.715 0.958 1.207 1.00 93.75 106 LYS A N 1
ATOM 816 C CA . LYS A 1 106 ? 7.936 0.595 0.486 1.00 93.75 106 LYS A CA 1
ATOM 817 C C . LYS A 1 106 ? 7.591 -0.369 -0.632 1.00 93.75 106 LYS A C 1
ATOM 819 O O . LYS A 1 106 ? 6.944 -1.399 -0.422 1.00 93.75 106 LYS A O 1
ATOM 824 N N . ILE A 1 107 ? 8.033 0.000 -1.822 1.00 92.62 107 ILE A N 1
ATOM 825 C CA . ILE A 1 107 ? 7.860 -0.751 -3.054 1.00 92.62 107 ILE A CA 1
ATOM 826 C C . ILE A 1 107 ? 9.201 -1.373 -3.398 1.00 92.62 107 ILE A C 1
ATOM 828 O O . ILE A 1 107 ? 10.208 -0.674 -3.463 1.00 92.62 107 ILE A O 1
ATOM 832 N N . HIS A 1 108 ? 9.218 -2.679 -3.631 1.00 90.38 108 HIS A N 1
ATOM 833 C CA . HIS A 1 108 ? 10.376 -3.326 -4.226 1.00 90.38 108 HIS A CA 1
ATOM 834 C C . HIS A 1 108 ? 10.195 -3.334 -5.740 1.00 90.38 108 HIS A C 1
ATOM 836 O O . HIS A 1 108 ? 9.281 -3.985 -6.253 1.00 90.38 108 HIS A O 1
ATOM 842 N N . GLN A 1 109 ? 11.044 -2.599 -6.453 1.00 89.06 109 GLN A N 1
ATOM 843 C CA . GLN A 1 109 ? 11.048 -2.582 -7.907 1.00 89.06 109 GLN A CA 1
ATOM 844 C C . GLN A 1 109 ? 11.893 -3.757 -8.413 1.00 89.06 109 GLN A C 1
ATOM 846 O O . GLN A 1 109 ? 13.103 -3.782 -8.231 1.00 89.06 109 GLN A O 1
ATOM 851 N N . ILE A 1 110 ? 11.271 -4.731 -9.076 1.00 84.44 110 ILE A N 1
ATOM 852 C CA . ILE A 1 110 ? 11.958 -5.916 -9.614 1.00 84.44 110 ILE A CA 1
ATOM 853 C C . ILE A 1 110 ? 12.644 -5.574 -10.943 1.00 84.44 110 ILE A C 1
ATOM 855 O O . ILE A 1 110 ? 13.813 -5.899 -11.142 1.00 84.44 110 ILE A O 1
ATOM 859 N N . ASN A 1 111 ? 11.914 -4.908 -11.840 1.00 83.56 111 ASN A N 1
ATOM 860 C CA . ASN A 1 111 ? 12.331 -4.582 -13.205 1.00 83.56 111 ASN A CA 1
ATOM 861 C C . ASN A 1 111 ? 12.050 -3.107 -13.521 1.00 83.56 111 ASN A C 1
ATOM 863 O O . ASN A 1 111 ? 11.422 -2.406 -12.729 1.00 83.56 111 ASN A O 1
ATOM 867 N N . ALA A 1 112 ? 12.511 -2.631 -14.682 1.00 88.81 112 ALA A N 1
ATOM 868 C CA . ALA A 1 112 ? 12.531 -1.201 -14.991 1.00 88.81 112 ALA A CA 1
ATOM 869 C C . ALA A 1 112 ? 11.130 -0.577 -14.954 1.00 88.81 112 ALA A C 1
ATOM 871 O O . ALA A 1 112 ? 10.953 0.501 -14.412 1.00 88.81 112 ALA A O 1
ATOM 872 N N . ASP A 1 113 ? 10.143 -1.276 -15.489 1.00 89.69 113 ASP A N 1
ATOM 873 C CA . ASP A 1 113 ? 8.714 -0.948 -15.544 1.00 89.69 113 ASP A CA 1
ATOM 874 C C . ASP A 1 113 ? 7.952 -1.118 -14.214 1.00 89.69 113 ASP A C 1
ATOM 876 O O . ASP A 1 113 ? 6.757 -0.840 -14.148 1.00 89.69 113 ASP A O 1
ATOM 880 N N . GLY A 1 114 ? 8.616 -1.543 -13.136 1.00 89.56 114 GLY A N 1
ATOM 881 C CA . GLY A 1 114 ? 8.069 -1.507 -11.776 1.00 89.56 114 GLY A CA 1
ATOM 882 C C . GLY A 1 114 ? 8.175 -0.138 -11.092 1.00 89.56 114 GLY A C 1
ATOM 883 O O . GLY A 1 114 ? 7.768 0.016 -9.939 1.00 89.56 114 GLY A O 1
ATOM 884 N N . ALA A 1 115 ? 8.758 0.843 -11.776 1.00 93.12 115 ALA A N 1
ATOM 885 C CA . ALA A 1 115 ? 9.004 2.184 -11.266 1.00 93.12 115 ALA A CA 1
ATOM 886 C C . ALA A 1 115 ? 7.707 3.011 -11.118 1.00 93.12 115 ALA A C 1
ATOM 888 O O . ALA A 1 115 ? 6.606 2.535 -11.406 1.00 93.12 115 ALA A O 1
ATOM 889 N N . GLY A 1 116 ? 7.819 4.252 -10.632 1.00 93.12 116 GLY A N 1
ATOM 890 C CA . GLY A 1 116 ? 6.692 5.193 -10.558 1.00 93.12 116 GLY A CA 1
ATOM 891 C C . GLY A 1 116 ? 6.352 5.794 -11.921 1.00 93.12 116 GLY A C 1
ATOM 892 O O . GLY A 1 116 ? 6.844 5.318 -12.918 1.00 93.12 116 GLY A O 1
ATOM 893 N N . ALA A 1 117 ? 5.541 6.835 -12.057 1.00 94.81 117 ALA A N 1
ATOM 894 C CA . ALA A 1 117 ? 4.725 7.405 -11.005 1.00 94.81 117 ALA A CA 1
ATOM 895 C C . ALA A 1 117 ? 3.626 6.422 -10.588 1.00 94.81 117 ALA A C 1
ATOM 897 O O . ALA A 1 117 ? 2.947 5.838 -11.432 1.00 94.81 117 ALA A O 1
ATOM 898 N N . TYR A 1 118 ? 3.438 6.266 -9.281 1.00 96.56 118 TYR A N 1
ATOM 899 C CA . TYR A 1 118 ? 2.277 5.587 -8.723 1.00 96.56 118 TYR A CA 1
ATOM 900 C C . TYR A 1 118 ? 1.139 6.583 -8.526 1.00 96.56 118 TYR A C 1
ATOM 902 O O . TYR A 1 118 ? 1.360 7.716 -8.097 1.00 96.56 118 TYR A O 1
ATOM 910 N N . ARG A 1 119 ? -0.082 6.128 -8.802 1.00 97.81 119 ARG A N 1
ATOM 911 C CA . ARG A 1 119 ? -1.340 6.763 -8.404 1.00 97.81 119 ARG A CA 1
ATOM 912 C C . ARG A 1 119 ? -2.014 5.880 -7.373 1.00 97.81 119 ARG A C 1
ATOM 914 O O . ARG A 1 119 ? -2.009 4.654 -7.513 1.00 97.81 119 ARG A O 1
ATOM 921 N N . CYS A 1 120 ? -2.593 6.500 -6.356 1.00 98.62 120 CYS A N 1
ATOM 922 C CA . CYS A 1 120 ? -3.202 5.783 -5.249 1.00 98.62 120 CYS A CA 1
ATOM 923 C C . CYS A 1 120 ? -4.652 6.188 -5.062 1.00 98.62 120 CYS A C 1
ATOM 925 O O . CYS A 1 120 ? -4.997 7.354 -5.200 1.00 98.62 120 CYS A O 1
ATOM 927 N N . PHE A 1 121 ? -5.491 5.223 -4.719 1.00 98.69 121 PHE A N 1
ATOM 928 C CA . PHE A 1 121 ? -6.919 5.410 -4.538 1.00 98.69 121 PHE A CA 1
ATOM 929 C C . PHE A 1 121 ? -7.372 4.741 -3.254 1.00 98.69 121 PHE A C 1
ATOM 931 O O . PHE A 1 121 ? -6.809 3.723 -2.856 1.00 98.69 121 PHE A O 1
ATOM 938 N N . ILE A 1 122 ? -8.417 5.282 -2.640 1.00 98.69 122 ILE A N 1
ATOM 939 C CA . ILE A 1 122 ? -8.994 4.740 -1.412 1.00 98.69 122 ILE A CA 1
ATOM 940 C C . ILE A 1 122 ? -10.422 4.245 -1.636 1.00 98.69 122 ILE A C 1
ATOM 942 O O . ILE A 1 122 ? -11.241 4.912 -2.265 1.00 98.69 122 ILE A O 1
ATOM 946 N N . ASP A 1 123 ? -10.718 3.061 -1.116 1.00 98.62 123 ASP A N 1
ATOM 947 C CA . ASP A 1 123 ? -12.061 2.532 -0.926 1.00 98.62 123 ASP A CA 1
ATOM 948 C C . ASP A 1 123 ? -12.422 2.627 0.559 1.00 98.62 123 ASP A C 1
ATOM 950 O O . ASP A 1 123 ? -11.858 1.908 1.392 1.00 98.62 123 ASP A O 1
ATOM 954 N N . PHE A 1 124 ? -13.376 3.500 0.883 1.00 98.31 124 PHE A N 1
ATOM 955 C CA . PHE A 1 124 ? -13.864 3.676 2.247 1.00 98.31 124 PHE A CA 1
ATOM 956 C C . PHE A 1 124 ? -14.624 2.453 2.778 1.00 98.31 124 PHE A C 1
ATOM 958 O O . PHE A 1 124 ? -14.646 2.236 3.983 1.00 98.31 124 PHE A O 1
ATOM 965 N N . GLY A 1 125 ? -15.197 1.613 1.912 1.00 97.69 125 GLY A N 1
ATOM 966 C CA . GLY A 1 125 ? -15.874 0.376 2.310 1.00 97.69 125 GLY A CA 1
ATOM 967 C C . GLY A 1 125 ? -14.923 -0.787 2.613 1.00 97.69 125 GLY A C 1
ATOM 968 O O . GLY A 1 125 ? -15.360 -1.811 3.134 1.00 97.69 125 GLY A O 1
ATOM 969 N N . GLY A 1 126 ? -13.634 -0.670 2.272 1.00 96.56 126 GLY A N 1
ATOM 970 C CA . GLY A 1 126 ? -12.624 -1.703 2.535 1.00 96.56 126 GLY A CA 1
ATOM 971 C C . GLY A 1 126 ? -12.771 -2.991 1.708 1.00 96.56 126 GLY A C 1
ATOM 972 O O . GLY A 1 126 ? -12.020 -3.943 1.919 1.00 96.56 126 GLY A O 1
ATOM 973 N N . ALA A 1 127 ? -13.719 -3.052 0.770 1.00 95.19 127 ALA A N 1
ATOM 974 C CA . ALA A 1 127 ? -13.995 -4.232 -0.057 1.00 95.19 127 ALA A CA 1
ATOM 975 C C . ALA A 1 127 ? -13.223 -4.245 -1.389 1.00 95.19 127 ALA A C 1
ATOM 977 O O . ALA A 1 127 ? -13.305 -5.219 -2.136 1.00 95.19 127 ALA A O 1
ATOM 978 N N . ALA A 1 128 ? -12.481 -3.173 -1.688 1.00 94.38 128 ALA A N 1
ATOM 979 C CA . ALA A 1 128 ? -11.839 -2.925 -2.979 1.00 94.38 128 ALA A CA 1
ATOM 980 C C . ALA A 1 128 ? -12.826 -2.954 -4.164 1.00 94.38 128 ALA A C 1
ATOM 982 O O . ALA A 1 128 ? -12.440 -3.258 -5.294 1.00 94.38 128 ALA A O 1
ATOM 983 N N . SER A 1 129 ? -14.105 -2.659 -3.910 1.00 93.06 129 SER A N 1
ATOM 984 C CA . SER A 1 129 ? -15.175 -2.699 -4.911 1.00 93.06 129 SER A CA 1
ATOM 985 C C . SER A 1 129 ? -15.422 -1.341 -5.560 1.00 93.06 129 SER A C 1
ATOM 987 O O . SER A 1 129 ? -15.940 -1.290 -6.675 1.00 93.06 129 SER A O 1
ATOM 989 N N . TYR A 1 130 ? -15.059 -0.245 -4.883 1.00 95.38 130 TYR A N 1
ATOM 990 C CA . TYR A 1 130 ? -15.235 1.111 -5.398 1.00 95.38 130 TYR A CA 1
ATOM 991 C C . TYR A 1 130 ? -14.164 2.079 -4.874 1.00 95.38 130 TYR A C 1
ATOM 993 O O . TYR A 1 130 ? -13.980 2.247 -3.671 1.00 95.38 130 TYR A O 1
ATOM 1001 N N . TRP A 1 131 ? -13.467 2.753 -5.788 1.00 97.50 131 TRP A N 1
ATOM 1002 C CA . TRP A 1 131 ? -12.404 3.710 -5.468 1.00 97.50 131 TRP A CA 1
ATOM 1003 C C . TRP A 1 131 ? -13.001 5.115 -5.341 1.00 97.50 131 TRP A C 1
ATOM 1005 O O . TRP A 1 131 ? -13.293 5.764 -6.341 1.00 97.50 131 TRP A O 1
ATOM 1015 N N . HIS A 1 132 ? -13.216 5.561 -4.104 1.00 98.06 132 HIS A N 1
ATOM 1016 C CA . HIS A 1 132 ? -13.970 6.769 -3.768 1.00 98.06 132 HIS A CA 1
ATOM 1017 C C . HIS A 1 132 ? -13.199 8.062 -4.047 1.00 98.06 132 HIS A C 1
ATOM 1019 O O . HIS A 1 132 ? -13.804 9.072 -4.398 1.00 98.06 132 HIS A O 1
ATOM 1025 N N . ALA A 1 133 ? -11.877 8.040 -3.874 1.00 97.88 133 ALA A N 1
ATOM 1026 C CA . ALA A 1 133 ? -11.020 9.197 -4.097 1.00 97.88 133 ALA A CA 1
ATOM 1027 C C . ALA A 1 133 ? -9.620 8.771 -4.546 1.00 97.88 133 ALA A C 1
ATOM 1029 O O . ALA A 1 133 ? -9.126 7.712 -4.154 1.00 97.88 133 ALA A O 1
ATOM 1030 N N . GLU A 1 134 ? -8.981 9.627 -5.340 1.00 98.50 134 GLU A N 1
ATOM 1031 C CA . GLU A 1 134 ? -7.539 9.591 -5.572 1.00 98.50 134 GLU A CA 1
ATOM 1032 C C . GLU A 1 134 ? -6.820 10.318 -4.429 1.00 98.50 134 GLU A C 1
ATOM 1034 O O . GLU A 1 134 ? -7.274 11.359 -3.955 1.00 98.50 134 GLU A O 1
ATOM 1039 N N . LEU A 1 135 ? -5.712 9.747 -3.966 1.00 98.69 135 LEU A N 1
ATOM 1040 C CA . LEU A 1 135 ? -4.906 10.269 -2.871 1.00 98.69 135 LEU A CA 1
ATOM 1041 C C . LEU A 1 135 ? -3.751 11.110 -3.413 1.00 98.69 135 LEU A C 1
ATOM 1043 O O . LEU A 1 135 ? -3.107 10.741 -4.396 1.00 98.69 135 LEU A O 1
ATOM 1047 N N . ALA A 1 136 ? -3.437 12.206 -2.723 1.00 98.31 136 ALA A N 1
ATOM 1048 C CA . ALA A 1 136 ? -2.275 13.016 -3.062 1.00 98.31 136 ALA A CA 1
ATOM 1049 C C . ALA A 1 136 ? -0.985 12.268 -2.695 1.00 98.31 136 ALA A C 1
ATOM 1051 O O . ALA A 1 136 ? -0.760 11.927 -1.531 1.00 98.31 136 ALA A O 1
ATOM 1052 N N . VAL A 1 137 ? -0.130 12.031 -3.689 1.00 97.56 137 VAL A N 1
ATOM 1053 C CA . VAL A 1 137 ? 1.194 11.429 -3.501 1.00 97.56 137 VAL A CA 1
ATOM 1054 C C . VAL A 1 137 ? 2.186 12.522 -3.103 1.00 97.56 137 VAL A C 1
ATOM 1056 O O . VAL A 1 137 ? 2.413 13.458 -3.862 1.00 97.56 137 VAL A O 1
ATOM 1059 N N . GLN A 1 138 ? 2.758 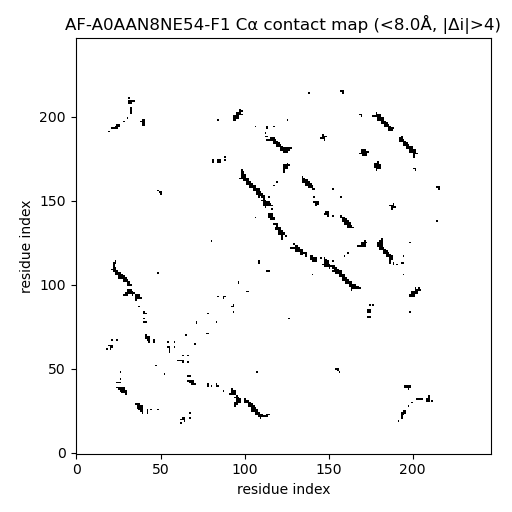12.407 -1.906 1.00 96.31 138 GLN A N 1
ATOM 1060 C CA . GLN A 1 138 ? 3.702 13.369 -1.330 1.00 96.31 138 GLN A CA 1
ATOM 1061 C C . GLN A 1 138 ? 5.157 12.988 -1.613 1.00 96.31 138 GLN A C 1
ATOM 1063 O O . GLN A 1 138 ? 5.963 13.858 -1.925 1.00 96.31 138 GLN A O 1
ATOM 1068 N N . TRP A 1 139 ? 5.483 11.694 -1.535 1.00 95.31 139 TRP A N 1
ATOM 1069 C CA . TRP A 1 139 ? 6.780 11.140 -1.945 1.00 95.31 139 TRP A CA 1
ATOM 1070 C C . TRP A 1 139 ? 6.525 10.124 -3.038 1.00 95.31 139 TRP A C 1
ATOM 1072 O O . TRP A 1 139 ? 5.690 9.244 -2.845 1.00 95.31 139 TRP A O 1
ATOM 1082 N N . GLN A 1 140 ? 7.200 10.266 -4.174 1.00 94.75 140 GLN A N 1
ATOM 1083 C CA . GLN A 1 140 ? 6.943 9.473 -5.369 1.00 94.75 140 GLN A CA 1
ATOM 1084 C C . GLN A 1 140 ? 8.113 8.529 -5.652 1.00 94.75 140 GLN A C 1
ATOM 1086 O O . GLN A 1 140 ? 9.272 8.927 -5.558 1.00 94.75 140 GLN A O 1
ATOM 1091 N N . VAL A 1 141 ? 7.795 7.302 -6.071 1.00 93.31 141 VAL A N 1
ATOM 1092 C CA . VAL A 1 141 ? 8.794 6.358 -6.586 1.00 93.31 141 VAL A CA 1
ATOM 1093 C C . VAL A 1 141 ? 9.420 6.946 -7.839 1.00 93.31 141 VAL A C 1
ATOM 1095 O O . VAL A 1 141 ? 8.695 7.378 -8.732 1.00 93.31 141 VAL A O 1
ATOM 1098 N N . GLN A 1 142 ? 10.746 6.922 -7.937 1.00 91.94 142 GLN A N 1
ATOM 1099 C CA . GLN A 1 142 ? 11.461 7.470 -9.088 1.00 91.94 142 GLN A CA 1
ATOM 1100 C C . GLN A 1 142 ? 11.031 6.831 -10.406 1.00 91.94 142 GLN A C 1
ATOM 1102 O O . GLN A 1 142 ? 10.730 5.640 -10.460 1.00 91.94 142 GLN A O 1
ATOM 1107 N N . PHE A 1 143 ? 11.048 7.616 -11.482 1.00 92.44 143 PHE A N 1
ATOM 1108 C CA . PHE A 1 143 ? 10.634 7.175 -12.808 1.00 92.44 143 PHE A CA 1
ATOM 1109 C C . PHE A 1 143 ? 11.202 8.053 -13.919 1.00 92.44 143 PHE A C 1
ATOM 1111 O O . PHE A 1 143 ? 11.680 9.160 -13.683 1.00 92.44 143 PHE A O 1
ATOM 1118 N N . THR A 1 144 ? 11.150 7.549 -15.145 1.00 87.25 144 THR A N 1
ATOM 1119 C CA . THR A 1 144 ? 11.580 8.235 -16.361 1.00 87.25 144 THR A CA 1
ATOM 1120 C C . THR A 1 144 ? 10.457 8.193 -17.390 1.00 87.25 144 THR A C 1
ATOM 1122 O O . THR A 1 144 ? 10.001 7.113 -17.777 1.00 87.25 144 THR A O 1
ATOM 1125 N N . GLY A 1 145 ? 10.039 9.375 -17.851 1.00 82.50 145 GLY A N 1
ATOM 1126 C CA . GLY A 1 145 ? 8.946 9.541 -18.812 1.00 82.50 145 GLY A CA 1
ATOM 1127 C C . GLY A 1 145 ? 7.611 8.967 -18.323 1.00 82.50 145 GLY A C 1
ATOM 1128 O O . GLY A 1 145 ? 7.433 8.661 -17.150 1.00 82.50 145 GLY A O 1
ATOM 1129 N N . ASP A 1 146 ? 6.671 8.767 -19.243 1.00 80.69 146 ASP A N 1
ATOM 1130 C CA . ASP A 1 146 ? 5.275 8.471 -18.873 1.00 80.69 146 ASP A CA 1
ATOM 1131 C C . ASP A 1 146 ? 4.957 6.965 -18.797 1.00 80.69 146 ASP A C 1
ATOM 1133 O O . ASP A 1 146 ? 3.825 6.559 -18.543 1.00 80.69 146 ASP A O 1
ATOM 1137 N N . ARG A 1 147 ? 5.952 6.103 -19.043 1.00 86.44 147 ARG A N 1
ATOM 1138 C CA . ARG A 1 147 ? 5.777 4.637 -19.157 1.00 86.44 147 ARG A CA 1
ATOM 1139 C C . ARG A 1 147 ? 6.077 3.875 -17.874 1.00 86.44 147 ARG A C 1
ATOM 1141 O O . ARG A 1 147 ? 6.184 2.654 -17.893 1.00 86.44 147 ARG A O 1
ATOM 1148 N N . SER A 1 148 ? 6.253 4.607 -16.790 1.00 91.38 148 SER A N 1
ATOM 1149 C CA . SER A 1 148 ? 6.651 4.092 -15.497 1.00 91.38 148 SER A CA 1
ATOM 1150 C C . SER A 1 148 ? 7.915 3.240 -15.471 1.00 91.38 148 SER A C 1
ATOM 1152 O O . SER A 1 148 ? 7.942 2.163 -14.882 1.00 91.38 148 SER A O 1
ATOM 1154 N N . THR A 1 149 ? 8.973 3.720 -16.128 1.00 91.81 149 THR A N 1
ATOM 1155 C CA . THR A 1 149 ? 10.241 2.990 -16.261 1.00 91.81 149 THR A CA 1
ATOM 1156 C C . THR A 1 149 ? 11.394 3.671 -15.532 1.00 91.81 149 THR A C 1
ATOM 1158 O O . THR A 1 149 ? 11.527 4.882 -15.638 1.00 91.81 149 THR A O 1
ATOM 1161 N N . ASN A 1 150 ? 12.270 2.920 -14.865 1.00 91.56 150 ASN A N 1
ATOM 1162 C CA . ASN A 1 150 ? 13.546 3.395 -14.319 1.00 91.56 150 ASN A CA 1
ATOM 1163 C C . ASN A 1 150 ? 14.530 2.224 -14.170 1.00 91.56 150 ASN A C 1
ATOM 1165 O O . ASN A 1 150 ? 14.419 1.444 -13.231 1.00 91.56 150 ASN A O 1
ATOM 1169 N N . ALA A 1 151 ? 15.510 2.074 -15.060 1.00 89.31 151 ALA A N 1
ATOM 1170 C CA . ALA A 1 151 ? 16.442 0.941 -14.987 1.00 89.31 151 ALA A CA 1
ATOM 1171 C C . ALA A 1 151 ? 17.349 0.985 -13.740 1.00 89.31 151 ALA A C 1
ATOM 1173 O O . ALA A 1 151 ? 17.751 -0.057 -13.222 1.00 89.31 151 ALA A O 1
ATOM 1174 N N . GLN A 1 152 ? 17.642 2.181 -13.229 1.00 88.75 152 GLN A N 1
ATOM 1175 C CA . GLN A 1 152 ? 18.476 2.410 -12.052 1.00 88.75 152 GLN A CA 1
ATOM 1176 C C . GLN A 1 152 ? 17.784 1.960 -10.757 1.00 88.75 152 GLN A C 1
ATOM 1178 O O . GLN A 1 152 ? 18.468 1.745 -9.753 1.00 88.75 152 GLN A O 1
ATOM 1183 N N . GLY A 1 153 ? 16.457 1.799 -10.786 1.00 86.50 153 GLY A N 1
ATOM 1184 C CA . GLY A 1 153 ? 15.635 1.288 -9.688 1.00 86.50 153 GLY A CA 1
ATOM 1185 C C . GLY A 1 153 ? 15.528 -0.240 -9.624 1.00 86.50 153 GLY A C 1
ATOM 1186 O O . GLY A 1 153 ? 14.917 -0.760 -8.695 1.00 86.50 153 GLY A O 1
ATOM 1187 N N . ASN A 1 154 ? 16.111 -0.981 -10.574 1.00 86.12 154 ASN A N 1
ATOM 1188 C CA . ASN A 1 154 ? 16.008 -2.443 -10.603 1.00 86.12 154 ASN A CA 1
ATOM 1189 C C . ASN A 1 154 ? 16.559 -3.089 -9.326 1.00 86.12 154 ASN A C 1
ATOM 1191 O O . ASN A 1 154 ? 17.691 -2.821 -8.924 1.00 86.12 154 ASN A O 1
ATOM 1195 N N . LEU A 1 155 ? 15.769 -3.994 -8.747 1.00 82.56 155 LEU A N 1
ATOM 1196 C CA . LEU A 1 155 ? 16.024 -4.706 -7.491 1.00 82.56 155 LEU A CA 1
ATOM 1197 C C . LEU A 1 155 ? 16.236 -3.785 -6.278 1.00 82.56 155 LEU A C 1
ATOM 1199 O O . LEU A 1 155 ? 16.845 -4.199 -5.290 1.00 82.56 155 LEU A O 1
ATOM 1203 N N . LYS A 1 156 ? 15.736 -2.545 -6.330 1.00 84.94 156 LYS A N 1
ATOM 1204 C CA . LYS A 1 156 ? 15.835 -1.582 -5.229 1.00 84.94 156 LYS A CA 1
ATOM 1205 C C . LYS A 1 156 ? 14.490 -1.362 -4.553 1.00 84.94 156 LYS A C 1
ATOM 1207 O O . LYS A 1 156 ? 13.424 -1.460 -5.160 1.00 84.94 156 LYS A O 1
ATOM 1212 N N . ASN A 1 157 ? 14.574 -1.004 -3.278 1.00 89.38 157 ASN A N 1
ATOM 1213 C CA . ASN A 1 157 ? 13.434 -0.524 -2.514 1.00 89.38 157 ASN A CA 1
ATOM 1214 C C . ASN A 1 157 ? 13.257 0.974 -2.758 1.00 89.38 157 ASN A C 1
ATOM 1216 O O . ASN A 1 157 ? 14.228 1.725 -2.802 1.00 89.38 157 ASN A O 1
ATOM 1220 N N . GLN A 1 158 ? 12.011 1.386 -2.921 1.00 90.94 158 GLN A N 1
ATOM 1221 C CA . GLN A 1 158 ? 11.590 2.750 -3.202 1.00 90.94 158 GLN A CA 1
ATOM 1222 C C . GLN A 1 158 ? 10.497 3.133 -2.208 1.00 90.94 158 GLN A C 1
ATOM 1224 O O . GLN A 1 158 ? 9.746 2.267 -1.752 1.00 90.94 158 GLN A O 1
ATOM 1229 N N . GLN A 1 159 ? 10.393 4.415 -1.867 1.00 94.44 159 GLN A N 1
ATOM 1230 C CA . GLN A 1 159 ? 9.368 4.904 -0.947 1.00 94.44 159 GLN A CA 1
ATOM 1231 C C . GLN A 1 159 ? 8.245 5.626 -1.684 1.00 94.44 159 GLN A C 1
ATOM 1233 O O . GLN A 1 159 ? 8.467 6.341 -2.658 1.00 94.44 159 GLN A O 1
ATOM 1238 N N . LEU A 1 160 ? 7.029 5.436 -1.182 1.00 96.44 160 LEU A N 1
ATOM 1239 C CA . LEU A 1 160 ? 5.818 6.101 -1.638 1.00 96.44 160 LEU A CA 1
ATOM 1240 C C . LEU A 1 160 ? 5.060 6.596 -0.407 1.00 96.44 160 LEU A C 1
ATOM 1242 O O . LEU A 1 160 ? 4.729 5.795 0.463 1.00 96.44 160 LEU A O 1
ATOM 1246 N N . ARG A 1 161 ? 4.764 7.894 -0.328 1.00 97.56 161 ARG A N 1
ATOM 1247 C CA . ARG A 1 161 ? 3.949 8.475 0.754 1.00 97.56 161 ARG A CA 1
ATOM 1248 C C . ARG A 1 161 ? 2.694 9.087 0.170 1.00 97.56 161 ARG A C 1
ATOM 1250 O O . ARG A 1 161 ? 2.784 9.881 -0.764 1.00 97.56 161 ARG A O 1
ATOM 1257 N N . VAL A 1 162 ? 1.539 8.762 0.741 1.00 98.44 162 VAL A N 1
ATOM 1258 C CA . VAL A 1 162 ? 0.248 9.334 0.344 1.00 98.44 162 VAL A CA 1
ATOM 1259 C C . VAL A 1 162 ? -0.440 10.022 1.508 1.00 98.44 162 VAL A C 1
ATOM 1261 O O . VAL A 1 162 ? -0.445 9.509 2.626 1.00 98.44 162 VAL A O 1
ATOM 1264 N N . LYS A 1 163 ? -1.042 11.178 1.234 1.00 98.44 163 LYS A N 1
ATOM 1265 C CA . LYS A 1 163 ? -1.883 11.923 2.172 1.00 98.44 163 LYS A CA 1
ATOM 1266 C C . LYS A 1 163 ? -3.295 11.348 2.155 1.00 98.44 163 LYS A C 1
ATOM 1268 O O . LYS A 1 163 ? -3.878 11.169 1.084 1.00 98.44 163 LYS A O 1
ATOM 1273 N N . LEU A 1 164 ? -3.856 11.107 3.336 1.00 98.44 164 LEU A N 1
ATOM 1274 C CA . LEU A 1 164 ? -5.237 10.660 3.481 1.00 98.44 164 LEU A CA 1
ATOM 1275 C C . LEU A 1 164 ? -6.210 11.845 3.553 1.00 98.44 164 LEU A C 1
ATOM 1277 O O . LEU A 1 164 ? -5.810 12.936 3.979 1.00 98.44 164 LEU A O 1
ATOM 1281 N N . PRO A 1 165 ? -7.482 11.657 3.151 1.00 98.12 165 PRO A N 1
ATOM 1282 C CA . PRO A 1 165 ? -8.492 12.705 3.241 1.00 98.12 165 PRO A CA 1
ATOM 1283 C C . PRO A 1 165 ? -8.781 13.093 4.696 1.00 98.12 165 PRO A C 1
ATOM 1285 O O . PRO A 1 165 ? -8.868 12.232 5.574 1.00 98.12 165 PRO A O 1
ATOM 1288 N N . ASP A 1 166 ? -8.996 14.383 4.950 1.00 97.12 166 ASP A N 1
ATOM 1289 C CA . ASP A 1 166 ? -9.331 14.893 6.291 1.00 97.12 166 ASP A CA 1
ATOM 1290 C C . ASP A 1 166 ? -10.747 14.472 6.732 1.00 97.12 166 ASP A C 1
ATOM 1292 O O . ASP A 1 166 ? -11.045 14.369 7.919 1.00 97.12 166 ASP A O 1
ATOM 1296 N N . ASN A 1 167 ? -11.625 14.177 5.770 1.00 94.00 167 ASN A N 1
ATOM 1297 C CA . ASN A 1 167 ? -12.997 13.712 5.980 1.00 94.00 167 ASN A CA 1
ATOM 1298 C C . ASN A 1 167 ? -13.170 12.202 5.732 1.00 94.00 167 ASN A C 1
ATOM 1300 O O . ASN A 1 167 ? -14.289 11.746 5.494 1.00 94.00 167 ASN A O 1
ATOM 1304 N N . MET A 1 168 ? -12.078 11.430 5.769 1.00 95.56 168 MET A N 1
ATOM 1305 C CA . MET A 1 168 ? -12.122 9.974 5.621 1.00 95.56 168 MET A CA 1
ATOM 1306 C C . MET A 1 168 ? -13.056 9.339 6.665 1.00 95.56 168 MET A C 1
ATOM 1308 O O . MET A 1 168 ? -13.172 9.825 7.793 1.00 95.56 168 MET A O 1
ATOM 1312 N N . SER A 1 169 ? -13.749 8.273 6.267 1.00 97.25 169 SER A N 1
ATOM 1313 C CA . SER A 1 169 ? -14.569 7.453 7.158 1.00 97.25 169 SER A CA 1
ATOM 1314 C C . SER A 1 169 ? -14.553 6.013 6.662 1.00 97.25 169 SER A C 1
ATOM 1316 O O . SER A 1 169 ? -15.279 5.667 5.731 1.00 97.25 169 SER A O 1
ATOM 1318 N N . CYS A 1 170 ? -13.724 5.177 7.269 1.00 98.25 170 CYS A N 1
ATOM 1319 C CA . CYS A 1 170 ? -13.603 3.773 6.908 1.00 98.25 170 CYS A CA 1
ATOM 1320 C C . CYS A 1 170 ? -14.758 2.937 7.481 1.00 98.25 170 CYS A C 1
ATOM 1322 O O . CYS A 1 170 ? -15.094 3.050 8.657 1.00 98.25 170 CYS A O 1
ATOM 1324 N N . GLY A 1 171 ? -15.353 2.074 6.658 1.00 98.00 171 GLY A N 1
ATOM 1325 C CA . GLY A 1 171 ? -16.521 1.253 7.000 1.00 98.00 171 GLY A CA 1
ATOM 1326 C C . GLY A 1 171 ? -16.294 -0.259 6.928 1.00 98.00 171 GLY A C 1
ATOM 1327 O O . GLY A 1 171 ? -17.175 -1.019 7.322 1.00 98.00 171 GLY A O 1
ATOM 1328 N N . GLY A 1 172 ? -15.139 -0.718 6.438 1.00 97.94 172 GLY A N 1
ATOM 1329 C CA . GLY A 1 172 ? -14.831 -2.143 6.338 1.00 97.94 172 GLY A CA 1
ATOM 1330 C C . GLY A 1 172 ? -14.635 -2.809 7.703 1.00 97.94 172 GLY A C 1
ATOM 1331 O O . GLY A 1 172 ? -14.202 -2.173 8.671 1.00 97.94 172 GLY A O 1
ATOM 1332 N N . SER A 1 173 ? -14.916 -4.112 7.768 1.00 98.06 173 SER A N 1
ATOM 1333 C CA . SER A 1 173 ? -14.712 -4.939 8.960 1.00 98.06 173 SER A CA 1
ATOM 1334 C C . SER A 1 173 ? -14.163 -6.312 8.576 1.00 98.06 173 SER A C 1
ATOM 1336 O O . SER A 1 173 ? -14.744 -7.008 7.743 1.00 98.06 173 SER A O 1
ATOM 1338 N N . TYR A 1 174 ? -13.033 -6.693 9.173 1.00 96.88 174 TYR A N 1
ATOM 1339 C CA . TYR A 1 174 ? -12.337 -7.956 8.921 1.00 96.88 174 TYR A CA 1
ATOM 1340 C C . TYR A 1 174 ? -11.597 -8.404 10.179 1.00 96.88 174 TYR A C 1
ATOM 1342 O O . TYR A 1 174 ? -11.022 -7.585 10.893 1.00 96.88 174 TYR A O 1
ATOM 1350 N N . GLY A 1 175 ? -11.601 -9.708 10.457 1.00 93.38 175 GLY A N 1
ATOM 1351 C CA . GLY A 1 175 ? -10.868 -10.294 11.584 1.00 93.38 175 GLY A CA 1
ATOM 1352 C C . GLY A 1 175 ? -11.128 -9.651 12.945 1.00 93.38 175 GLY A C 1
ATOM 1353 O O . GLY A 1 175 ? -10.223 -9.544 13.762 1.00 93.38 175 GLY A O 1
ATOM 1354 N N . GLY A 1 176 ? -12.352 -9.177 13.190 1.00 95.81 176 GLY A N 1
ATOM 1355 C CA . GLY A 1 176 ? -12.713 -8.502 14.442 1.00 95.81 176 GLY A CA 1
ATOM 1356 C C . GLY A 1 176 ? -12.184 -7.067 14.571 1.00 95.81 176 GLY A C 1
ATOM 1357 O O . GLY A 1 176 ? -12.336 -6.454 15.627 1.00 95.81 176 GLY A O 1
ATOM 1358 N N . ARG A 1 177 ? -11.580 -6.508 13.517 1.00 96.69 177 ARG A N 1
ATOM 1359 C CA . ARG A 1 177 ? -11.218 -5.090 13.410 1.00 96.69 177 ARG A CA 1
ATOM 1360 C C . ARG A 1 177 ? -12.248 -4.353 12.558 1.00 96.69 177 ARG A C 1
ATOM 1362 O O . ARG A 1 177 ? -12.710 -4.873 11.548 1.00 96.69 177 ARG A O 1
ATOM 1369 N N . ASN A 1 178 ? -12.579 -3.136 12.976 1.00 98.00 178 ASN A N 1
ATOM 1370 C CA . ASN A 1 178 ? -13.509 -2.232 12.296 1.00 98.00 178 ASN A CA 1
ATOM 1371 C C . ASN A 1 178 ? -12.762 -1.015 11.748 1.00 98.00 178 ASN A C 1
ATOM 1373 O O . ASN A 1 178 ? -11.593 -0.809 12.075 1.00 98.00 178 ASN A O 1
ATOM 1377 N N . ASN A 1 179 ? -13.475 -0.187 10.986 1.00 98.12 179 ASN A N 1
ATOM 1378 C CA . ASN A 1 179 ? -12.966 1.031 10.361 1.00 98.12 179 ASN A CA 1
ATOM 1379 C C . ASN A 1 179 ? -11.818 0.744 9.389 1.00 98.12 179 ASN A C 1
ATOM 1381 O O . ASN A 1 179 ? -10.795 1.424 9.394 1.00 98.12 179 ASN A O 1
ATOM 1385 N N . ILE A 1 180 ? -11.978 -0.286 8.558 1.00 98.44 180 ILE A N 1
ATOM 1386 C CA . ILE A 1 180 ? -10.975 -0.665 7.564 1.00 98.44 180 ILE A CA 1
ATOM 1387 C C . ILE A 1 180 ? -11.284 0.001 6.226 1.00 98.44 180 ILE A C 1
ATOM 1389 O O . ILE A 1 180 ? -12.369 -0.174 5.671 1.00 98.44 180 ILE A O 1
ATOM 1393 N N . CYS A 1 181 ? -10.315 0.737 5.695 1.00 98.56 181 CYS A N 1
ATOM 1394 C CA . CYS A 1 181 ? -10.291 1.173 4.304 1.00 98.56 181 CYS A CA 1
ATOM 1395 C C . CYS A 1 181 ? -9.353 0.280 3.492 1.00 98.56 181 CYS A C 1
ATOM 1397 O O . CYS A 1 181 ? -8.461 -0.374 4.034 1.00 98.56 181 CYS A O 1
ATOM 1399 N N . MET A 1 182 ? -9.515 0.295 2.170 1.00 98.62 182 MET A N 1
ATOM 1400 C CA . MET A 1 182 ? -8.548 -0.300 1.252 1.00 98.62 182 MET A CA 1
ATOM 1401 C C . MET A 1 182 ? -7.866 0.795 0.447 1.00 98.62 182 MET A C 1
ATOM 1403 O O . MET A 1 182 ? -8.548 1.605 -0.173 1.00 98.62 182 MET A O 1
ATOM 1407 N N . ILE A 1 183 ? -6.538 0.800 0.401 1.00 98.69 183 ILE A N 1
ATOM 1408 C CA . ILE A 1 183 ? -5.774 1.724 -0.438 1.00 98.69 183 ILE A CA 1
ATOM 1409 C C . ILE A 1 183 ? -5.105 0.935 -1.551 1.00 98.69 183 ILE A C 1
ATOM 1411 O O . ILE A 1 183 ? -4.308 0.044 -1.286 1.00 98.69 183 ILE A O 1
ATOM 1415 N N . ARG A 1 184 ? -5.406 1.258 -2.806 1.00 98.19 184 ARG A N 1
ATOM 1416 C CA . ARG A 1 184 ? -4.733 0.690 -3.976 1.00 98.19 184 ARG A CA 1
ATOM 1417 C C . ARG A 1 184 ? -3.752 1.695 -4.523 1.00 98.19 184 ARG A C 1
ATOM 1419 O O . ARG A 1 184 ? -4.169 2.776 -4.912 1.00 98.19 184 ARG A O 1
ATOM 1426 N N . CYS A 1 185 ? -2.495 1.304 -4.649 1.00 98.06 185 CYS A N 1
ATOM 1427 C CA . CYS A 1 185 ? -1.485 2.071 -5.362 1.00 98.06 185 CYS A CA 1
ATOM 1428 C C . CYS A 1 185 ? -1.034 1.300 -6.588 1.00 98.06 185 CYS A C 1
ATOM 1430 O O . CYS A 1 185 ? -0.796 0.095 -6.510 1.00 98.06 185 CYS A O 1
ATOM 1432 N N . GLN A 1 186 ? -0.929 1.994 -7.717 1.00 95.69 186 GLN A N 1
ATOM 1433 C CA . GLN A 1 186 ? -0.532 1.382 -8.972 1.00 95.69 186 GLN A CA 1
ATOM 1434 C C . GLN A 1 186 ? 0.213 2.354 -9.887 1.00 95.69 186 GLN A C 1
ATOM 1436 O O . GLN A 1 186 ? -0.113 3.541 -9.903 1.00 95.69 186 GLN A O 1
ATOM 1441 N N . ASN A 1 187 ? 1.163 1.861 -10.675 1.00 94.56 187 ASN A N 1
ATOM 1442 C CA . ASN A 1 187 ? 1.829 2.659 -11.704 1.00 94.56 187 ASN A CA 1
ATOM 1443 C C . ASN A 1 187 ? 1.073 2.638 -13.051 1.00 94.56 187 ASN A C 1
ATOM 1445 O O . ASN A 1 187 ? -0.008 2.051 -13.163 1.00 94.56 187 ASN A O 1
ATOM 1449 N N . SER A 1 188 ? 1.615 3.307 -14.073 1.00 91.50 188 SER A N 1
ATOM 1450 C CA . SER A 1 188 ? 1.046 3.385 -15.428 1.00 91.50 188 SER A CA 1
ATOM 1451 C C . SER A 1 188 ? 1.856 2.598 -16.462 1.00 91.50 188 SER A C 1
ATOM 1453 O O . SER A 1 188 ? 1.870 2.951 -17.644 1.00 91.50 188 SER A O 1
ATOM 1455 N N . ALA A 1 189 ? 2.537 1.529 -16.037 1.00 89.75 189 ALA A N 1
ATOM 1456 C CA . ALA A 1 189 ? 3.349 0.736 -16.943 1.00 89.75 189 ALA A CA 1
ATOM 1457 C C . ALA A 1 189 ? 2.482 0.040 -18.022 1.00 89.75 189 ALA A C 1
ATOM 1459 O O . ALA A 1 189 ? 1.436 -0.542 -17.719 1.00 89.75 189 ALA A O 1
ATOM 1460 N N . PRO A 1 190 ? 2.900 0.060 -19.302 1.00 85.25 190 PRO A N 1
ATOM 1461 C CA . PRO A 1 190 ? 2.131 -0.505 -20.417 1.00 85.25 190 PRO A CA 1
ATOM 1462 C C . PRO A 1 190 ? 1.833 -2.004 -20.303 1.00 85.25 190 PRO A C 1
ATOM 1464 O O . PRO A 1 190 ? 0.828 -2.482 -20.822 1.00 85.25 190 PRO A O 1
ATOM 1467 N N . ASN A 1 191 ? 2.723 -2.759 -19.662 1.00 81.50 191 ASN A N 1
ATOM 1468 C CA . ASN A 1 191 ? 2.602 -4.200 -19.442 1.00 81.50 191 ASN A CA 1
ATOM 1469 C C . ASN A 1 191 ? 1.864 -4.557 -18.143 1.00 81.50 191 ASN A C 1
ATOM 1471 O O . ASN A 1 191 ? 1.786 -5.733 -17.781 1.00 81.50 191 ASN A O 1
ATOM 1475 N N . GLY A 1 192 ? 1.279 -3.559 -17.488 1.00 72.19 192 GLY A N 1
ATOM 1476 C CA . GLY A 1 192 ? 0.332 -3.723 -16.402 1.00 72.19 192 GLY A CA 1
ATOM 1477 C C . GLY A 1 192 ? 0.548 -2.657 -15.341 1.00 72.19 192 GLY A C 1
ATOM 1478 O O . GLY A 1 192 ? 1.693 -2.348 -15.031 1.00 72.19 192 GLY A O 1
ATOM 1479 N N . PRO A 1 193 ? -0.520 -2.112 -14.740 1.00 85.38 193 PRO A N 1
ATOM 1480 C CA . PRO A 1 193 ? -0.330 -1.312 -13.548 1.00 85.38 193 PRO A CA 1
ATOM 1481 C C . PRO A 1 193 ? 0.181 -2.235 -12.428 1.00 85.38 193 PRO A C 1
ATOM 1483 O O . PRO A 1 193 ? -0.549 -3.104 -11.945 1.00 85.38 193 PRO A O 1
ATOM 1486 N N . PHE A 1 194 ? 1.446 -2.078 -12.042 1.00 90.19 194 PHE A N 1
ATOM 1487 C CA . PHE A 1 194 ? 2.074 -2.795 -10.930 1.00 90.19 194 PHE A CA 1
ATOM 1488 C C . PHE A 1 194 ? 1.866 -2.034 -9.627 1.00 90.19 194 PHE A C 1
ATOM 1490 O O . PHE A 1 194 ? 1.761 -0.809 -9.634 1.00 90.19 194 PHE A O 1
ATOM 1497 N N . GLY A 1 195 ? 1.798 -2.756 -8.508 1.00 91.94 195 GLY A N 1
ATOM 1498 C CA . GLY A 1 195 ? 1.558 -2.177 -7.190 1.00 91.94 195 GLY A CA 1
ATOM 1499 C C . GLY A 1 195 ? 0.849 -3.150 -6.258 1.00 91.94 195 GLY A C 1
ATOM 1500 O O . GLY A 1 195 ? 1.236 -4.313 -6.167 1.00 91.94 195 GLY A O 1
ATOM 1501 N N . GLY A 1 196 ? -0.180 -2.685 -5.551 1.00 93.81 196 GLY A N 1
ATOM 1502 C CA . GLY A 1 196 ? -0.925 -3.525 -4.617 1.00 93.81 196 GLY A CA 1
ATOM 1503 C C . GLY A 1 196 ? -2.023 -2.786 -3.862 1.00 93.81 196 GLY A C 1
ATOM 1504 O O . GLY A 1 196 ? -2.168 -1.567 -3.971 1.00 93.81 196 GLY A O 1
ATOM 1505 N N . CYS A 1 197 ? -2.793 -3.554 -3.092 1.00 97.06 197 CYS A N 1
ATOM 1506 C CA . CYS A 1 197 ? -3.813 -3.043 -2.183 1.00 97.06 197 CYS A CA 1
ATOM 1507 C C . CYS A 1 197 ? -3.343 -3.220 -0.736 1.00 97.06 197 CYS A C 1
ATOM 1509 O O . CYS A 1 197 ? -3.001 -4.332 -0.350 1.00 97.06 197 CYS A O 1
ATOM 1511 N N . VAL A 1 198 ? -3.343 -2.154 0.056 1.00 98.38 198 VAL A N 1
ATOM 1512 C CA . VAL A 1 198 ? -2.983 -2.148 1.475 1.00 98.38 198 VAL A CA 1
ATOM 1513 C C . VAL A 1 198 ? -4.250 -1.866 2.289 1.00 98.38 198 VAL A C 1
ATOM 1515 O O . VAL A 1 198 ? -4.854 -0.804 2.106 1.00 98.38 198 VAL A O 1
ATOM 1518 N N . PRO A 1 199 ? -4.689 -2.785 3.165 1.00 98.12 199 PRO A N 1
ATOM 1519 C CA . PRO A 1 199 ? -5.746 -2.486 4.118 1.00 98.12 199 PRO A CA 1
ATOM 1520 C C . PRO A 1 199 ? -5.183 -1.570 5.206 1.00 98.12 199 PRO A C 1
ATOM 1522 O O . PRO A 1 199 ? -4.069 -1.782 5.679 1.00 98.12 199 PRO A O 1
ATOM 1525 N N . VAL A 1 200 ? -5.951 -0.569 5.618 1.00 98.12 200 VAL A N 1
ATOM 1526 C CA . VAL A 1 200 ? -5.579 0.327 6.720 1.00 98.12 200 VAL A CA 1
ATOM 1527 C C . VAL A 1 200 ? -6.739 0.454 7.690 1.00 98.12 200 VAL A C 1
ATOM 1529 O O . VAL A 1 200 ? -7.897 0.451 7.269 1.00 98.12 200 VAL A O 1
ATOM 1532 N N . GLN A 1 201 ? -6.439 0.566 8.977 1.00 97.81 201 GLN A N 1
ATOM 1533 C CA . GLN A 1 201 ? -7.415 0.829 10.019 1.00 97.81 201 GLN A CA 1
ATOM 1534 C C . GLN A 1 201 ? -7.402 2.313 10.378 1.00 97.81 201 GLN A C 1
ATOM 1536 O O . GLN A 1 201 ? -6.385 2.851 10.809 1.00 97.81 201 GLN A O 1
ATOM 1541 N N . GLU A 1 202 ? -8.550 2.966 10.246 1.00 97.50 202 GLU A N 1
ATOM 1542 C CA . GLU A 1 202 ? -8.740 4.308 10.779 1.00 97.50 202 GLU A CA 1
ATOM 1543 C C . GLU A 1 202 ? -8.845 4.256 12.306 1.00 97.50 202 GLU A C 1
ATOM 1545 O O . GLU A 1 202 ? -9.700 3.565 12.876 1.00 97.50 202 GLU A O 1
ATOM 1550 N N . VAL A 1 203 ? -7.979 5.022 12.963 1.00 96.12 203 VAL A N 1
ATOM 1551 C CA . VAL A 1 203 ? -7.931 5.173 14.417 1.00 96.12 203 VAL A CA 1
ATOM 1552 C C . VAL A 1 203 ? -7.952 6.649 14.810 1.00 96.12 203 VAL A C 1
ATOM 1554 O O . VAL A 1 203 ? -7.733 7.548 13.995 1.00 96.12 203 VAL A O 1
ATOM 1557 N N . GLN A 1 204 ? -8.230 6.908 16.087 1.00 93.56 204 GLN A N 1
ATOM 1558 C CA . GLN A 1 204 ? -8.016 8.238 16.652 1.00 93.56 204 GLN A CA 1
ATOM 1559 C C . GLN A 1 204 ? -6.512 8.531 16.737 1.00 93.56 204 GLN A C 1
ATOM 1561 O O . GLN A 1 204 ? -5.740 7.598 16.977 1.00 93.56 204 GLN A O 1
ATOM 1566 N N . PRO A 1 205 ? -6.091 9.800 16.590 1.00 89.62 205 PRO A N 1
ATOM 1567 C CA . PRO A 1 205 ? -4.697 10.172 16.776 1.00 89.62 205 PRO A CA 1
ATOM 1568 C C . PRO A 1 205 ? -4.156 9.683 18.127 1.00 89.62 205 PRO A C 1
ATOM 1570 O O . PRO A 1 205 ? -4.806 9.906 19.157 1.00 89.62 205 PRO A O 1
ATOM 1573 N N . PRO A 1 206 ? -2.992 9.008 18.155 1.00 85.50 206 PRO A N 1
ATOM 1574 C CA . PRO A 1 206 ? -2.389 8.578 19.407 1.00 85.50 206 PRO A CA 1
ATOM 1575 C C . PRO A 1 206 ? -1.953 9.796 20.233 1.00 85.50 206 PRO A C 1
ATOM 1577 O O . PRO A 1 206 ? -1.599 10.839 19.686 1.00 85.50 206 PRO A O 1
ATOM 1580 N N . GLN A 1 207 ? -1.946 9.661 21.565 1.00 82.12 207 GLN A N 1
ATOM 1581 C CA . GLN A 1 207 ? -1.524 10.743 22.472 1.00 82.12 207 GLN A CA 1
ATOM 1582 C C . GLN A 1 207 ? -0.080 11.193 22.220 1.00 82.12 207 GLN A C 1
ATOM 1584 O O . GLN A 1 207 ? 0.230 12.375 22.340 1.00 82.12 207 GLN A O 1
ATOM 1589 N N . GLN A 1 208 ? 0.787 10.246 21.862 1.00 81.81 208 GLN A N 1
ATOM 1590 C CA . GLN A 1 208 ? 2.136 10.510 21.395 1.00 81.81 208 GLN A CA 1
ATOM 1591 C C . GLN A 1 208 ? 2.265 9.954 19.973 1.00 81.81 208 GLN A C 1
ATOM 1593 O O . GLN A 1 208 ? 2.127 8.740 19.795 1.00 81.81 208 GLN A O 1
ATOM 1598 N N . PRO A 1 209 ? 2.519 10.807 18.966 1.00 79.50 209 PRO A N 1
ATOM 1599 C CA . PRO A 1 209 ? 2.778 10.348 17.611 1.00 79.50 209 PRO A CA 1
ATOM 1600 C C . PRO A 1 209 ? 3.998 9.413 17.561 1.00 79.50 209 PRO A C 1
ATOM 1602 O O . PRO A 1 209 ? 4.991 9.676 18.254 1.00 79.50 209 PRO A O 1
ATOM 1605 N N . PRO A 1 210 ? 3.959 8.341 16.750 1.00 81.56 210 PRO A N 1
ATOM 1606 C CA . PRO A 1 210 ? 5.144 7.559 16.424 1.00 81.56 210 PRO A CA 1
ATOM 1607 C C . PRO A 1 210 ? 6.252 8.445 15.843 1.00 81.56 210 PRO A C 1
ATOM 1609 O O . PRO A 1 210 ? 5.991 9.515 15.288 1.00 81.56 210 PRO A O 1
ATOM 1612 N N . ALA A 1 211 ? 7.502 7.991 15.950 1.00 82.25 211 ALA A N 1
ATOM 1613 C CA . ALA A 1 211 ? 8.608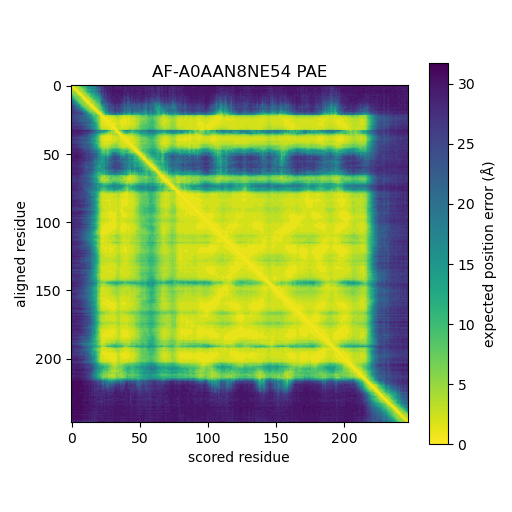 8.664 15.280 1.00 82.25 211 ALA A CA 1
ATOM 1614 C C . ALA A 1 211 ? 8.352 8.707 13.765 1.00 82.25 211 ALA A C 1
ATOM 1616 O O . ALA A 1 211 ? 7.991 7.691 13.167 1.00 82.25 211 ALA A O 1
ATOM 1617 N N . GLU A 1 212 ? 8.548 9.874 13.146 1.00 81.31 212 GLU A N 1
ATOM 1618 C CA . GLU A 1 212 ? 8.364 10.009 11.703 1.00 81.31 212 GLU A CA 1
ATOM 1619 C C . GLU A 1 212 ? 9.381 9.133 10.965 1.00 81.31 212 GLU A C 1
ATOM 1621 O O . GLU A 1 212 ? 10.583 9.159 11.241 1.00 81.31 212 GLU A O 1
ATOM 1626 N N . ILE A 1 213 ? 8.887 8.333 10.021 1.00 82.81 213 ILE A N 1
ATOM 1627 C CA . ILE A 1 213 ? 9.745 7.516 9.169 1.00 82.81 213 ILE A CA 1
ATOM 1628 C C . ILE A 1 213 ? 10.480 8.463 8.217 1.00 82.81 213 ILE A C 1
ATOM 1630 O O . ILE A 1 213 ? 9.820 9.185 7.464 1.00 82.81 213 ILE A O 1
ATOM 1634 N N . PRO A 1 214 ? 11.824 8.465 8.210 1.00 83.50 214 PRO A N 1
ATOM 1635 C CA . PRO A 1 214 ? 12.573 9.358 7.349 1.00 83.50 214 PRO A CA 1
ATOM 1636 C C . PRO A 1 214 ? 12.324 9.002 5.886 1.00 83.50 214 PRO A C 1
ATOM 1638 O O . PRO A 1 214 ? 12.335 7.825 5.498 1.00 83.50 214 PRO A O 1
ATOM 1641 N N . HIS A 1 215 ? 12.149 10.042 5.075 1.00 84.44 215 HIS A N 1
ATOM 1642 C CA . HIS A 1 215 ? 12.207 9.908 3.631 1.00 84.44 215 HIS A CA 1
ATOM 1643 C C . HIS A 1 215 ? 13.581 9.342 3.262 1.00 84.44 215 HIS A C 1
ATOM 1645 O O . HIS A 1 215 ? 14.610 9.912 3.626 1.00 84.44 215 HIS A O 1
ATOM 1651 N N . GLN A 1 216 ? 13.611 8.205 2.568 1.00 70.88 216 GLN A N 1
ATOM 1652 C CA . GLN A 1 216 ? 14.850 7.755 1.941 1.00 70.88 216 GLN A CA 1
ATOM 1653 C C . GLN A 1 216 ? 15.094 8.621 0.712 1.00 70.88 216 GLN A C 1
ATOM 1655 O O . GLN A 1 216 ? 14.600 8.329 -0.374 1.00 70.88 216 GLN A O 1
ATOM 1660 N N . GLU A 1 217 ? 15.844 9.699 0.914 1.00 60.25 217 GLU A N 1
ATOM 1661 C CA . GLU A 1 217 ? 16.533 10.372 -0.177 1.00 60.25 217 GLU A CA 1
ATOM 1662 C C . GLU A 1 217 ? 17.538 9.390 -0.793 1.00 60.25 217 GLU A C 1
ATOM 1664 O O . GLU A 1 217 ? 18.080 8.520 -0.101 1.00 60.25 217 GLU A O 1
ATOM 1669 N N . ASP A 1 218 ? 17.727 9.483 -2.109 1.00 53.38 218 ASP A N 1
ATOM 1670 C CA . ASP A 1 218 ? 18.702 8.680 -2.850 1.00 53.38 218 ASP A CA 1
ATOM 1671 C C . ASP A 1 218 ? 20.053 8.659 -2.107 1.00 53.38 218 ASP A C 1
ATOM 1673 O O . ASP A 1 218 ? 20.425 9.671 -1.500 1.00 53.38 218 ASP A O 1
ATOM 1677 N N . PRO A 1 219 ? 20.864 7.586 -2.194 1.00 43.38 219 PRO A N 1
ATOM 1678 C CA . PRO A 1 219 ? 22.292 7.796 -2.041 1.00 43.38 219 PRO A CA 1
ATOM 1679 C C . PRO A 1 219 ? 22.651 8.859 -3.078 1.00 43.38 219 PRO A C 1
ATOM 1681 O O . PRO A 1 219 ? 22.463 8.636 -4.277 1.00 43.38 219 PRO A O 1
ATOM 1684 N N . GLY A 1 220 ? 23.088 10.032 -2.613 1.00 35.44 220 GLY A N 1
ATOM 1685 C CA . GLY A 1 220 ? 23.552 11.088 -3.501 1.00 35.44 220 GLY A CA 1
ATOM 1686 C C . GLY A 1 220 ? 24.563 10.528 -4.507 1.00 35.44 220 GLY A C 1
ATOM 1687 O O . GLY A 1 220 ? 25.129 9.450 -4.275 1.00 35.44 220 GLY A O 1
ATOM 1688 N N . PRO A 1 221 ? 24.802 11.226 -5.633 1.00 39.19 221 PRO A N 1
ATOM 1689 C CA . PRO A 1 221 ? 25.849 10.816 -6.557 1.00 39.19 221 PRO A CA 1
ATOM 1690 C C . PRO A 1 221 ? 27.115 10.498 -5.748 1.00 39.19 221 PRO A C 1
ATOM 1692 O O . PRO A 1 221 ? 27.409 11.244 -4.805 1.00 39.19 221 PRO A O 1
ATOM 1695 N N . PRO A 1 222 ? 27.815 9.379 -6.040 1.00 41.38 222 PRO A N 1
ATOM 1696 C CA . PRO A 1 222 ? 29.043 9.046 -5.330 1.00 41.38 222 PRO A CA 1
ATOM 1697 C C . PRO A 1 222 ? 29.918 10.302 -5.283 1.00 41.38 222 PRO A C 1
ATOM 1699 O O . PRO A 1 222 ? 29.903 11.047 -6.272 1.00 41.38 222 PRO A O 1
ATOM 1702 N N . PRO A 1 223 ? 30.606 10.577 -4.153 1.00 40.50 223 PRO A N 1
ATOM 1703 C CA . PRO A 1 223 ? 31.419 11.776 -4.012 1.00 40.50 223 PRO A CA 1
ATOM 1704 C C . PRO A 1 223 ? 32.213 11.956 -5.297 1.00 40.50 223 PRO A C 1
ATOM 1706 O O . PRO A 1 223 ? 32.864 11.004 -5.734 1.00 40.50 223 PRO A O 1
ATOM 1709 N N . GLN A 1 224 ? 32.081 13.114 -5.953 1.00 39.34 224 GLN A N 1
ATOM 1710 C CA . GLN A 1 224 ? 32.929 13.405 -7.099 1.00 39.34 224 GLN A CA 1
ATOM 1711 C C . GLN A 1 224 ? 34.357 13.247 -6.590 1.00 39.34 224 GLN A C 1
ATOM 1713 O O . GLN A 1 224 ? 34.775 14.021 -5.729 1.00 39.34 224 GLN A O 1
ATOM 1718 N N . GLN A 1 225 ? 35.053 12.198 -7.042 1.00 42.84 225 GLN A N 1
ATOM 1719 C CA . GLN A 1 225 ? 36.466 12.033 -6.742 1.00 42.84 225 GLN A CA 1
ATOM 1720 C C . GLN A 1 225 ? 37.124 13.337 -7.167 1.00 42.84 225 GLN A C 1
ATOM 1722 O O . GLN A 1 225 ? 37.010 13.750 -8.326 1.00 42.84 225 GLN A O 1
ATOM 1727 N N . SER A 1 226 ? 37.706 14.047 -6.203 1.00 38.03 226 SER A N 1
ATOM 1728 C CA . SER A 1 226 ? 38.455 15.254 -6.502 1.00 38.03 226 SER A CA 1
ATOM 1729 C C . SER A 1 226 ? 39.523 14.886 -7.522 1.00 38.03 226 SER A C 1
ATOM 1731 O O . SER A 1 226 ? 40.139 13.829 -7.412 1.00 38.03 226 SER A O 1
ATOM 1733 N N . GLN A 1 227 ? 39.761 15.761 -8.499 1.00 44.59 227 GLN A N 1
ATOM 1734 C CA . GLN A 1 227 ? 40.751 15.565 -9.568 1.00 44.59 227 GLN A CA 1
ATOM 1735 C C . GLN A 1 227 ? 42.164 15.198 -9.073 1.00 44.59 227 GLN A C 1
ATOM 1737 O O . GLN A 1 227 ? 42.967 14.742 -9.871 1.00 44.59 227 GLN A O 1
ATOM 1742 N N . GLN A 1 228 ? 42.446 15.316 -7.773 1.00 41.91 228 GLN A N 1
ATOM 1743 C CA . GLN A 1 228 ? 43.679 14.846 -7.142 1.00 41.91 228 GLN A CA 1
ATOM 1744 C C . GLN A 1 228 ? 43.841 13.313 -7.120 1.00 41.91 228 GLN A C 1
ATOM 1746 O O . GLN A 1 228 ? 44.975 12.852 -7.167 1.00 41.91 228 GLN A O 1
ATOM 1751 N N . ASP A 1 229 ? 42.762 12.518 -7.118 1.00 42.25 229 ASP A N 1
ATOM 1752 C CA . ASP A 1 229 ? 42.866 11.042 -7.084 1.00 42.25 229 ASP A CA 1
ATOM 1753 C C . ASP A 1 229 ? 43.140 10.429 -8.474 1.00 42.25 229 ASP A C 1
ATOM 1755 O O . ASP A 1 229 ? 43.530 9.268 -8.587 1.00 42.25 229 ASP A O 1
ATOM 1759 N N . ALA A 1 230 ? 42.929 11.198 -9.550 1.00 38.31 230 ALA A N 1
ATOM 1760 C CA . ALA A 1 230 ? 43.169 10.755 -10.925 1.00 38.31 230 ALA A CA 1
ATOM 1761 C C . ALA A 1 230 ? 44.650 10.858 -11.334 1.00 38.31 230 ALA A C 1
ATOM 1763 O O . ALA A 1 230 ? 45.087 10.143 -12.237 1.00 38.31 230 ALA A O 1
ATOM 1764 N N . ASP A 1 231 ? 45.426 11.705 -10.653 1.00 42.50 231 ASP A N 1
ATOM 1765 C CA . ASP A 1 231 ? 46.842 11.924 -10.959 1.00 42.50 231 ASP A CA 1
ATOM 1766 C C . ASP A 1 231 ? 47.750 10.828 -10.362 1.00 42.50 231 ASP A C 1
ATOM 1768 O O . ASP A 1 231 ? 48.842 10.590 -10.876 1.00 42.50 231 ASP A O 1
ATOM 1772 N N . ASP A 1 232 ? 47.287 10.101 -9.336 1.00 46.81 232 ASP A N 1
ATOM 1773 C CA . ASP A 1 232 ? 48.035 8.995 -8.709 1.00 46.81 232 ASP A CA 1
ATOM 1774 C C . ASP A 1 232 ? 48.023 7.714 -9.572 1.00 46.81 232 ASP A C 1
ATOM 1776 O O . ASP A 1 232 ? 48.947 6.902 -9.539 1.00 46.81 232 ASP A O 1
ATOM 1780 N N . TYR A 1 233 ? 47.018 7.553 -10.443 1.00 37.47 233 TYR A N 1
ATOM 1781 C CA . TYR A 1 233 ? 46.896 6.371 -11.309 1.00 37.47 233 TYR A CA 1
ATOM 1782 C C . TYR A 1 233 ? 47.795 6.402 -12.558 1.00 37.47 233 TYR A C 1
ATOM 1784 O O . TYR A 1 233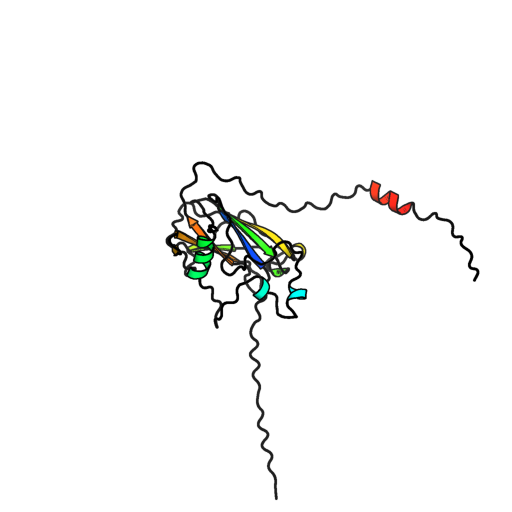 ? 48.004 5.361 -13.177 1.00 37.47 233 TYR A O 1
ATOM 1792 N N . ASN A 1 234 ? 48.367 7.558 -12.912 1.00 41.56 234 ASN A N 1
ATOM 1793 C CA . ASN A 1 234 ? 49.326 7.695 -14.021 1.00 41.56 234 ASN A CA 1
ATOM 1794 C C . ASN A 1 234 ? 50.801 7.583 -13.572 1.00 41.56 234 ASN A C 1
ATOM 1796 O O . ASN A 1 234 ? 51.705 7.722 -14.394 1.00 41.56 234 ASN A O 1
ATOM 1800 N N . GLY A 1 235 ? 51.069 7.333 -12.284 1.00 42.91 235 GLY A N 1
ATOM 1801 C CA . GLY A 1 235 ? 52.427 7.179 -11.745 1.00 42.91 235 GLY A CA 1
ATOM 1802 C C . GLY A 1 235 ? 53.002 5.756 -11.803 1.00 42.91 235 GLY A C 1
ATOM 1803 O O . GLY A 1 235 ? 54.177 5.566 -11.492 1.00 42.91 235 GLY A O 1
ATOM 1804 N N . ALA A 1 236 ? 52.204 4.753 -12.188 1.00 40.53 236 ALA A N 1
ATOM 1805 C CA . ALA A 1 236 ? 52.562 3.336 -12.054 1.00 40.53 236 ALA A CA 1
ATOM 1806 C C . ALA A 1 236 ? 53.298 2.711 -13.263 1.00 40.53 236 ALA A C 1
ATOM 1808 O O . ALA A 1 236 ? 53.655 1.536 -13.202 1.00 40.53 236 ALA A O 1
ATOM 1809 N N . ASP A 1 237 ? 53.604 3.474 -14.318 1.00 42.28 237 ASP A N 1
ATOM 1810 C CA . ASP A 1 237 ? 54.246 2.958 -15.546 1.00 42.28 237 ASP A CA 1
ATOM 1811 C C . ASP A 1 237 ? 55.791 2.922 -15.511 1.00 42.28 237 ASP A C 1
ATOM 1813 O O . ASP A 1 237 ? 56.442 2.814 -16.546 1.00 42.28 237 ASP A O 1
ATOM 1817 N N . ASN A 1 238 ? 56.419 2.966 -14.331 1.00 46.22 238 ASN A N 1
ATOM 1818 C CA . ASN A 1 238 ? 57.875 2.814 -14.202 1.00 46.22 238 ASN A CA 1
ATOM 1819 C C . ASN A 1 238 ? 58.248 1.638 -13.292 1.00 46.22 238 ASN A C 1
ATOM 1821 O O . ASN A 1 238 ? 58.741 1.826 -12.181 1.00 46.22 238 ASN A O 1
ATOM 1825 N N . VAL A 1 239 ? 58.065 0.412 -13.785 1.00 38.91 239 VAL A N 1
ATOM 1826 C CA . VAL A 1 239 ? 58.782 -0.760 -13.260 1.00 38.91 239 VAL A CA 1
ATOM 1827 C C . VAL A 1 239 ? 59.682 -1.298 -14.378 1.00 38.91 239 VAL A C 1
ATOM 1829 O O . VAL A 1 239 ? 59.164 -1.638 -15.441 1.00 38.91 239 VAL A O 1
ATOM 1832 N N . PRO A 1 240 ? 61.016 -1.364 -14.195 1.00 36.88 240 PRO A N 1
ATOM 1833 C CA . PRO A 1 240 ? 61.906 -1.913 -15.208 1.00 36.88 240 PRO A CA 1
ATOM 1834 C C . PRO A 1 240 ? 61.687 -3.423 -15.356 1.00 36.88 240 PRO A C 1
ATOM 1836 O O . PRO A 1 240 ? 61.754 -4.176 -14.384 1.00 36.88 240 PRO A O 1
ATOM 1839 N N . GLU A 1 241 ? 61.462 -3.854 -16.595 1.00 41.31 241 GLU A N 1
ATOM 1840 C CA . GLU A 1 241 ? 61.439 -5.251 -17.026 1.00 41.31 241 GLU A CA 1
ATOM 1841 C C . GLU A 1 241 ? 62.813 -5.902 -16.796 1.00 41.31 241 GLU A C 1
ATOM 1843 O O . GLU A 1 241 ? 63.797 -5.541 -17.439 1.00 41.31 241 GLU A O 1
ATOM 1848 N N . SER A 1 242 ? 62.896 -6.893 -15.909 1.00 46.56 242 SER A N 1
ATOM 1849 C CA . SER A 1 242 ? 63.878 -7.974 -16.051 1.00 46.56 242 SER A CA 1
ATOM 1850 C C . SER A 1 242 ? 63.465 -9.171 -15.204 1.00 46.56 242 SER A C 1
ATOM 1852 O O . SER A 1 242 ? 63.502 -9.101 -13.984 1.00 46.56 242 SER A O 1
ATOM 1854 N N . TYR A 1 243 ? 63.085 -10.273 -15.847 1.00 37.50 243 TYR A N 1
ATOM 1855 C CA . TYR A 1 243 ? 63.333 -11.612 -15.315 1.00 37.50 243 TYR A CA 1
ATOM 1856 C C . TYR A 1 243 ? 63.545 -12.574 -16.487 1.00 37.50 243 TYR A C 1
ATOM 1858 O O . TYR A 1 243 ? 62.655 -12.810 -17.302 1.00 37.50 243 TYR A O 1
ATOM 1866 N N . GLU A 1 244 ? 64.782 -13.062 -16.574 1.00 41.12 244 GLU A N 1
ATOM 1867 C CA . GLU A 1 244 ? 65.260 -14.064 -17.521 1.00 41.12 244 GLU A CA 1
ATOM 1868 C C . GLU A 1 244 ? 64.591 -15.430 -17.305 1.00 41.12 244 GLU A C 1
ATOM 1870 O O . GLU A 1 244 ? 64.254 -15.828 -16.189 1.00 41.12 244 GLU A O 1
ATOM 1875 N N . TYR A 1 245 ? 64.452 -16.157 -18.412 1.00 38.69 245 TYR A N 1
ATOM 1876 C CA . TYR A 1 245 ? 63.923 -17.513 -18.533 1.00 38.69 245 TYR A CA 1
ATOM 1877 C C . TYR A 1 245 ? 65.084 -18.513 -18.539 1.00 38.69 245 TYR A C 1
ATOM 1879 O O . TYR A 1 245 ? 65.870 -18.458 -19.482 1.00 38.69 245 TYR A O 1
ATOM 1887 N N . ILE A 1 246 ? 65.169 -19.464 -17.598 1.00 36.94 246 ILE A N 1
ATOM 1888 C CA . ILE A 1 246 ? 65.891 -20.738 -17.808 1.00 36.94 246 ILE A CA 1
ATOM 1889 C C . ILE A 1 246 ? 65.155 -21.888 -17.092 1.00 36.94 246 ILE A C 1
ATOM 1891 O O . ILE A 1 246 ? 64.659 -21.718 -15.981 1.00 36.94 246 ILE A O 1
ATOM 1895 N N . HIS A 1 247 ? 65.082 -23.010 -17.816 1.00 46.69 247 HIS A N 1
ATOM 1896 C CA . HIS A 1 247 ? 64.456 -24.312 -17.547 1.00 46.69 247 HIS A CA 1
ATOM 1897 C C . HIS A 1 247 ? 64.724 -24.957 -16.184 1.00 46.69 247 HIS A C 1
ATOM 1899 O O . HIS A 1 247 ? 65.883 -24.903 -15.717 1.00 46.69 247 HIS A O 1
#

InterPro domains:
  IPR021476 GAS1/GAS2/TsrA [PF11327] (21-195)
  IPR021476 GAS1/GAS2/TsrA [PTHR34618] (7-216)

Foldseek 3Di:
DDDDDDDDDDPPPPPPDLDDAAQKEWLWKAWFQDPAIATFAFFDVPADLQLPDPQCVVVPNDGNRVRGGPDDPDPDPDTPQQVRVLVCVVVVHAHEYEQQIKMKIKMFGAAFLSFDDKKKFKALAQPPPDGPDIWDKPAGGDADPQQRGDRVRHRHIGMIMTTHHNPRFHAYDHNNAGRKMKMWMFHNHPSDTHYGIHIHHYDDRDPDTDDDDDHPDDPPDDPPPPPVVVVVVVPPPDDDDDDDDDD

Solvent-accessible surface area (backbone atoms only — not comparable to full-atom values): 14290 Å² total; per-residue (Å²): 139,85,87,83,84,82,81,80,80,80,81,80,80,77,79,79,71,83,77,76,61,59,29,24,38,32,70,32,28,33,25,54,49,28,96,44,56,19,45,19,64,50,50,39,88,88,43,86,82,80,48,81,71,60,55,66,76,75,42,80,77,49,74,55,28,65,68,48,30,61,82,61,95,61,101,54,99,66,74,66,58,63,64,45,50,27,56,25,50,78,65,64,18,59,16,22,24,29,65,47,28,33,40,40,34,35,33,42,14,56,34,31,53,25,25,7,59,60,51,35,30,34,10,41,59,38,73,75,80,54,74,76,42,76,41,54,70,77,38,70,32,66,55,46,78,84,49,4,26,25,70,91,44,41,50,32,77,38,52,35,28,33,42,42,54,70,83,61,66,38,64,11,71,47,72,92,43,62,24,21,22,22,36,39,37,31,23,55,14,88,93,45,63,36,42,40,41,31,61,34,29,58,46,77,76,54,97,69,70,52,83,80,79,76,80,83,69,72,84,65,79,73,78,78,76,55,78,73,69,63,61,64,72,74,67,73,86,79,71,86,91,80,83,88,87,81,137

Nearest PDB structures (foldseek):
  4wo4-assembly1_C  TM=4.465E-01  e=1.490E+00  Homo sapiens
  6mco-assembly1_E  TM=3.692E-01  e=4.912E-01  Homo sapiens
  6yah-assembly1_M  TM=2.528E-01  e=1.441E-01  Rattus norvegicus
  3rkp-assembly2_B  TM=2.909E-01  e=5.208E-01  Bacillus cereus ATCC 14579

Sequence (247 aa):
MKFTLLTSSVIALTTLTPTISAHAFIYWAAGDADPNQGWALGYRTTTPTNGDDKPYKKSGGIKNDWYYMTKYVSNKPFIPIASEVQKMVDSNALPQVTKGGHLIMKIHQINADGAGAYRCFIDFGGAASYWHAELAVQWQVQFTGDRSTNAQGNLKNQQLRVKLPDNMSCGGSYGGRNNICMIRCQNSAPNGPFGGCVPVQEVQPPQQPPAEIPHQEDPGPPPQQSQQDADDYNGADNVPESYEYIH